Protein AF-A0A449BJC2-F1 (afdb_monomer_lite)

Structure (mmCIF, N/CA/C/O backbone):
data_AF-A0A449BJC2-F1
#
_entry.id   AF-A0A449BJC2-F1
#
loop_
_atom_site.group_PDB
_atom_site.id
_atom_site.type_symbol
_atom_site.label_atom_id
_atom_site.label_alt_id
_atom_site.label_comp_id
_atom_site.label_asym_id
_atom_site.label_entity_id
_atom_site.label_seq_id
_atom_site.pdbx_PDB_ins_code
_atom_site.Cartn_x
_atom_site.Cartn_y
_atom_site.Cartn_z
_atom_site.occupancy
_atom_site.B_iso_or_equiv
_atom_site.auth_seq_id
_atom_site.auth_comp_id
_atom_site.auth_asym_id
_atom_site.auth_atom_id
_atom_site.pdbx_PDB_model_num
ATOM 1 N N . MET A 1 1 ? 42.384 -24.054 -32.996 1.00 78.06 1 MET A N 1
ATOM 2 C CA . MET A 1 1 ? 40.950 -23.843 -32.669 1.00 78.06 1 MET A CA 1
ATOM 3 C C . MET A 1 1 ? 40.323 -22.913 -33.696 1.00 78.06 1 MET A C 1
ATOM 5 O O . MET A 1 1 ? 40.994 -21.990 -34.142 1.00 78.06 1 MET A O 1
ATOM 9 N N . ALA A 1 2 ? 39.065 -23.146 -34.076 1.00 84.25 2 ALA A N 1
ATOM 10 C CA . ALA A 1 2 ? 38.347 -22.281 -35.013 1.00 84.25 2 ALA A CA 1
ATOM 11 C C . ALA A 1 2 ? 37.898 -20.969 -34.339 1.00 84.25 2 ALA A C 1
ATOM 13 O O . ALA A 1 2 ? 37.406 -20.972 -33.211 1.00 84.25 2 ALA A O 1
ATOM 14 N N . ARG A 1 3 ? 38.047 -19.832 -35.031 1.00 91.75 3 ARG A N 1
ATOM 15 C CA . ARG A 1 3 ? 37.630 -18.509 -34.536 1.00 91.75 3 ARG A CA 1
ATOM 16 C C . ARG A 1 3 ? 36.120 -18.315 -34.703 1.00 91.75 3 ARG A C 1
ATOM 18 O O . ARG A 1 3 ? 35.635 -18.189 -35.824 1.00 91.75 3 ARG A O 1
ATOM 25 N N . VAL A 1 4 ? 35.386 -18.179 -33.599 1.00 87.88 4 VAL A N 1
ATOM 26 C CA . VAL A 1 4 ? 33.937 -17.895 -33.612 1.00 87.88 4 VAL A CA 1
ATOM 27 C C . VAL A 1 4 ? 33.673 -16.383 -33.559 1.00 87.88 4 VAL A C 1
ATOM 29 O O . VAL A 1 4 ? 34.226 -15.673 -32.720 1.00 87.88 4 VAL A O 1
ATOM 32 N N . LYS A 1 5 ? 32.811 -15.862 -34.446 1.00 88.69 5 LYS A N 1
ATOM 33 C CA . LYS A 1 5 ? 32.411 -14.438 -34.476 1.00 88.69 5 LYS A CA 1
ATOM 34 C C . LYS A 1 5 ? 31.164 -14.189 -33.605 1.00 88.69 5 LYS A C 1
ATOM 36 O O . LYS A 1 5 ? 30.165 -14.883 -33.741 1.00 88.69 5 LYS A O 1
ATOM 41 N N . GLY A 1 6 ? 31.168 -13.139 -32.774 1.00 90.88 6 GLY A N 1
ATOM 42 C CA . GLY A 1 6 ? 30.085 -12.820 -31.815 1.00 90.88 6 GLY A CA 1
ATOM 43 C C . GLY A 1 6 ? 28.967 -11.872 -32.298 1.00 90.88 6 GLY A C 1
ATOM 44 O O . GLY A 1 6 ? 28.227 -11.318 -31.481 1.00 90.88 6 GLY A O 1
ATOM 45 N N . GLY A 1 7 ? 28.844 -11.610 -33.604 1.00 92.69 7 GLY A N 1
ATOM 46 C CA . GLY A 1 7 ? 27.972 -10.543 -34.127 1.00 92.69 7 GLY A CA 1
ATOM 47 C C . GLY A 1 7 ? 26.470 -10.760 -33.884 1.00 92.69 7 GLY A C 1
ATOM 48 O O . GLY A 1 7 ? 25.768 -9.846 -33.444 1.00 92.69 7 GLY A O 1
ATOM 49 N N . VAL A 1 8 ? 25.970 -11.972 -34.140 1.00 94.00 8 VAL A N 1
ATOM 50 C CA . VAL A 1 8 ? 24.531 -12.294 -34.063 1.00 94.00 8 VAL A CA 1
ATOM 51 C C . VAL A 1 8 ? 24.021 -12.249 -32.619 1.00 94.00 8 VAL A C 1
ATOM 53 O O . VAL A 1 8 ? 23.005 -11.608 -32.339 1.00 94.00 8 VAL A O 1
ATOM 56 N N . THR A 1 9 ? 24.761 -12.845 -31.682 1.00 94.81 9 THR A N 1
ATOM 57 C CA . THR A 1 9 ? 24.412 -12.877 -30.251 1.00 94.81 9 THR A CA 1
ATOM 58 C C . THR A 1 9 ? 24.392 -11.473 -29.641 1.00 94.81 9 THR A C 1
ATOM 60 O O . THR A 1 9 ? 23.460 -11.115 -28.914 1.00 94.81 9 THR A O 1
ATOM 63 N N . THR A 1 10 ? 25.359 -10.630 -30.010 1.00 94.00 10 THR A N 1
ATOM 64 C CA . THR A 1 10 ? 25.435 -9.230 -29.566 1.00 94.00 10 THR A CA 1
ATOM 65 C C . THR A 1 10 ? 24.255 -8.404 -30.087 1.00 94.00 10 THR A C 1
ATOM 67 O O . THR A 1 10 ? 23.612 -7.682 -29.319 1.00 94.00 10 THR A O 1
ATOM 70 N N . ARG A 1 11 ? 23.904 -8.543 -31.377 1.00 94.81 11 ARG A N 1
ATOM 71 C CA . ARG A 1 11 ? 22.735 -7.867 -31.972 1.00 94.81 11 ARG A CA 1
ATOM 72 C C . ARG A 1 11 ? 21.430 -8.301 -31.298 1.00 94.81 11 ARG A C 1
ATOM 74 O O . ARG A 1 11 ? 20.590 -7.446 -31.014 1.00 94.81 11 ARG A O 1
ATOM 81 N N . ALA A 1 12 ? 21.273 -9.589 -30.989 1.00 96.31 12 ALA A N 1
ATOM 82 C CA . ALA A 1 12 ? 20.099 -10.108 -30.289 1.00 96.31 12 ALA A CA 1
ATOM 83 C C . ALA A 1 12 ? 19.951 -9.511 -28.877 1.00 96.31 12 ALA A C 1
ATOM 85 O O . ALA A 1 12 ? 18.867 -9.043 -28.523 1.00 96.31 12 ALA A O 1
ATOM 86 N N . ARG A 1 13 ? 21.036 -9.442 -28.088 1.00 94.81 13 ARG A N 1
ATOM 87 C CA . ARG A 1 13 ? 21.033 -8.799 -26.757 1.00 94.81 13 ARG A CA 1
ATOM 88 C C . ARG A 1 13 ? 20.648 -7.320 -26.844 1.00 94.81 13 ARG A C 1
ATOM 90 O O . ARG A 1 13 ? 19.788 -6.869 -26.090 1.00 94.81 13 ARG A O 1
ATOM 97 N N . ARG A 1 14 ? 21.224 -6.582 -27.801 1.00 96.25 14 ARG A N 1
ATOM 98 C CA . ARG A 1 14 ? 20.919 -5.158 -28.021 1.00 96.25 14 ARG A CA 1
ATOM 99 C C . ARG A 1 14 ? 19.447 -4.932 -28.364 1.00 96.25 14 ARG A C 1
ATOM 101 O O . ARG A 1 14 ? 18.817 -4.068 -27.760 1.00 96.25 14 ARG A O 1
ATOM 108 N N . LYS A 1 15 ? 18.879 -5.733 -29.273 1.00 96.38 15 LYS A N 1
ATOM 109 C CA . LYS A 1 15 ? 17.453 -5.654 -29.637 1.00 96.38 15 LYS A CA 1
ATOM 110 C C . LYS A 1 15 ? 16.531 -5.919 -28.440 1.00 96.38 15 LYS A C 1
ATOM 112 O O . LYS A 1 15 ? 15.537 -5.215 -28.295 1.00 96.38 15 LYS A O 1
ATOM 117 N N . LYS A 1 16 ? 16.866 -6.874 -27.559 1.00 97.06 16 LYS A N 1
ATOM 118 C CA . LYS A 1 16 ? 16.088 -7.152 -26.333 1.00 97.06 16 LYS A CA 1
ATOM 119 C C . LYS A 1 16 ? 16.026 -5.934 -25.406 1.00 97.06 16 LYS A C 1
ATOM 121 O O . LYS A 1 16 ? 14.938 -5.550 -24.993 1.00 97.06 16 LYS A O 1
ATOM 126 N N . VAL A 1 17 ? 17.167 -5.299 -25.128 1.00 96.88 17 VAL A N 1
ATOM 127 C CA . VAL A 1 17 ? 17.227 -4.115 -24.249 1.00 96.88 17 VAL A CA 1
ATOM 128 C C . VAL A 1 17 ? 16.489 -2.926 -24.861 1.00 96.88 17 VAL A C 1
ATOM 130 O O . VAL A 1 17 ? 15.677 -2.305 -24.184 1.00 96.88 17 VAL A O 1
ATOM 133 N N . LEU A 1 18 ? 16.697 -2.642 -26.151 1.00 96.31 18 LEU A N 1
ATOM 134 C CA . LEU A 1 18 ? 15.997 -1.542 -26.825 1.00 96.31 18 LEU A CA 1
ATOM 135 C C . LEU A 1 18 ? 14.482 -1.778 -26.906 1.00 96.31 18 LEU A C 1
ATOM 137 O O . LEU A 1 18 ? 13.715 -0.825 -26.830 1.00 96.31 18 LEU A O 1
ATOM 141 N N . LYS A 1 19 ? 14.030 -3.038 -26.994 1.00 97.25 19 LYS A N 1
ATOM 142 C CA . LYS A 1 19 ? 12.602 -3.379 -26.914 1.00 97.25 19 LYS A CA 1
ATOM 143 C C . LYS A 1 19 ? 12.008 -3.035 -25.544 1.00 97.25 19 LYS A C 1
ATOM 145 O O . LYS A 1 19 ? 10.882 -2.555 -25.502 1.00 97.25 19 LYS A O 1
ATOM 150 N N . LEU A 1 20 ? 12.751 -3.260 -24.458 1.00 96.56 20 LEU A N 1
ATOM 151 C CA . LEU A 1 20 ? 12.332 -2.905 -23.095 1.00 96.56 20 LEU A CA 1
ATOM 152 C C . LEU A 1 20 ? 12.371 -1.392 -22.839 1.00 96.56 20 LEU A C 1
ATOM 154 O O . LEU A 1 20 ? 11.573 -0.890 -22.059 1.00 96.56 20 LEU A O 1
ATOM 158 N N . ALA A 1 21 ? 13.284 -0.674 -23.495 1.00 97.00 21 ALA A N 1
ATOM 159 C CA . ALA A 1 21 ? 13.468 0.768 -23.339 1.00 97.00 21 ALA A CA 1
ATOM 160 C C . ALA A 1 21 ? 12.495 1.628 -24.171 1.00 97.00 21 ALA A C 1
ATOM 162 O O . ALA A 1 21 ? 12.584 2.857 -24.149 1.00 97.00 21 ALA A O 1
ATOM 163 N N . LYS A 1 22 ? 11.588 1.008 -24.939 1.00 95.94 22 LYS A N 1
ATOM 164 C CA . LYS A 1 22 ? 10.599 1.736 -25.745 1.00 95.94 22 LYS A CA 1
ATOM 165 C C . LYS A 1 22 ? 9.757 2.658 -24.856 1.00 95.94 22 LYS A C 1
ATOM 167 O O . LYS A 1 22 ? 9.294 2.247 -23.798 1.00 95.94 22 LYS A O 1
ATOM 172 N N . GLY A 1 23 ? 9.556 3.895 -25.309 1.00 96.50 23 GLY A N 1
ATOM 173 C CA . GLY A 1 23 ? 8.806 4.923 -24.578 1.00 96.50 23 GLY A CA 1
ATOM 174 C C . GLY A 1 23 ? 9.644 5.761 -23.607 1.00 96.50 23 GLY A C 1
ATOM 175 O O . GLY A 1 23 ? 9.128 6.723 -23.046 1.00 96.50 23 GLY A O 1
ATOM 176 N N . TYR A 1 24 ? 10.934 5.456 -23.410 1.00 96.75 24 TYR A N 1
ATOM 177 C CA . TYR A 1 24 ? 11.811 6.347 -22.649 1.00 96.75 24 TYR A CA 1
ATOM 178 C C . TYR A 1 24 ? 12.124 7.631 -23.415 1.00 96.75 24 TYR A C 1
ATOM 180 O O . TYR A 1 24 ? 12.335 7.623 -24.623 1.00 96.75 24 TYR A O 1
ATOM 188 N N . PHE A 1 25 ? 12.210 8.740 -22.689 1.00 96.31 25 PHE A N 1
ATOM 189 C CA . PHE A 1 25 ? 12.465 10.054 -23.267 1.00 96.31 25 PHE A CA 1
ATOM 190 C C . PHE A 1 25 ? 13.929 10.241 -23.718 1.00 96.31 25 PHE A C 1
ATOM 192 O O . PHE A 1 25 ? 14.861 9.745 -23.073 1.00 96.31 25 PHE A O 1
ATOM 199 N N . GLY A 1 26 ? 14.134 10.988 -24.809 1.00 95.75 26 GLY A N 1
ATOM 200 C CA . GLY A 1 26 ? 15.456 11.354 -25.331 1.00 95.75 26 GLY A CA 1
ATOM 201 C C . GLY A 1 26 ? 16.285 10.157 -25.809 1.00 95.75 26 GLY A C 1
ATOM 202 O O . GLY A 1 26 ? 15.767 9.212 -26.395 1.00 95.75 26 GLY A O 1
ATOM 203 N N . SER A 1 27 ? 17.591 10.155 -25.533 1.00 95.19 27 SER A N 1
ATOM 204 C CA . SER A 1 27 ? 18.520 9.107 -25.996 1.00 95.19 27 SER A CA 1
ATOM 205 C C . SER A 1 27 ? 18.345 7.739 -25.317 1.00 95.19 27 SER A C 1
ATOM 207 O O . SER A 1 27 ? 18.947 6.745 -25.732 1.00 95.19 27 SER A O 1
ATOM 209 N N . LYS A 1 28 ? 17.501 7.659 -24.284 1.00 95.88 28 LYS A N 1
ATOM 210 C CA . LYS A 1 28 ? 17.319 6.475 -23.432 1.00 95.88 28 LYS A CA 1
ATOM 211 C C . LYS A 1 28 ? 16.587 5.317 -24.117 1.00 95.88 28 LYS A C 1
ATOM 213 O O . LYS A 1 28 ? 16.570 4.226 -23.558 1.00 95.88 28 LYS A O 1
ATOM 218 N N . HIS A 1 29 ? 16.010 5.523 -25.301 1.00 94.44 29 HIS A N 1
ATOM 219 C CA . HIS A 1 29 ? 15.411 4.461 -26.121 1.00 94.44 29 HIS A CA 1
ATOM 220 C C . HIS A 1 29 ? 16.176 4.195 -27.432 1.00 94.44 29 HIS A C 1
ATOM 222 O O . HIS A 1 29 ? 15.882 3.211 -28.110 1.00 94.44 29 HIS A O 1
ATOM 228 N N . THR A 1 30 ? 17.158 5.035 -27.792 1.00 93.88 30 THR A N 1
ATOM 229 C CA . THR A 1 30 ? 17.915 4.942 -29.057 1.00 93.88 30 THR A CA 1
ATOM 230 C C . THR A 1 30 ? 19.331 4.388 -28.857 1.00 93.88 30 THR A C 1
ATOM 232 O O . THR A 1 30 ? 19.757 3.468 -29.566 1.00 93.88 30 THR A O 1
ATOM 235 N N . LEU A 1 31 ? 20.072 4.901 -27.869 1.00 96.31 31 LEU A N 1
ATOM 236 C CA . LEU A 1 31 ? 21.457 4.515 -27.592 1.00 96.31 31 LEU A CA 1
ATOM 237 C C . LEU A 1 31 ? 21.506 3.313 -26.644 1.00 96.31 31 LEU A C 1
ATOM 239 O O . LEU A 1 31 ? 20.982 3.365 -25.537 1.00 96.31 31 LEU A O 1
ATOM 243 N N . TYR A 1 32 ? 22.188 2.228 -27.038 1.00 95.62 32 TYR A N 1
ATOM 244 C CA . TYR A 1 32 ? 22.199 0.982 -26.253 1.00 95.62 32 TYR A CA 1
ATOM 245 C C . TYR A 1 32 ? 22.771 1.147 -24.842 1.00 95.62 32 TYR A C 1
ATOM 247 O O . TYR A 1 32 ? 22.196 0.601 -23.909 1.00 95.62 32 TYR A O 1
ATOM 255 N N . ARG A 1 33 ? 23.886 1.875 -24.681 1.00 96.19 33 ARG A N 1
ATOM 256 C CA . ARG A 1 33 ? 24.532 2.051 -23.367 1.00 96.19 33 ARG A CA 1
ATOM 257 C C . ARG A 1 33 ? 23.589 2.763 -22.393 1.00 96.19 33 ARG A C 1
ATOM 259 O O . ARG A 1 33 ? 23.234 2.201 -21.363 1.00 96.19 33 ARG A O 1
ATOM 266 N N . THR A 1 34 ? 23.078 3.921 -22.804 1.00 96.94 34 THR A N 1
ATOM 267 C CA . THR A 1 34 ? 22.128 4.722 -22.024 1.00 96.94 34 THR A CA 1
ATOM 268 C C . THR A 1 34 ? 20.819 3.972 -21.760 1.00 96.94 34 THR A C 1
ATOM 270 O O . THR A 1 34 ? 20.308 3.983 -20.641 1.00 96.94 34 THR A O 1
ATOM 273 N N . ALA A 1 35 ? 20.283 3.273 -22.766 1.00 97.50 35 ALA A N 1
ATOM 274 C CA . ALA A 1 35 ? 19.086 2.452 -22.614 1.00 97.50 35 ALA A CA 1
ATOM 275 C C . ALA A 1 35 ? 19.299 1.310 -21.616 1.00 97.50 35 ALA A C 1
ATOM 277 O O . ALA A 1 35 ? 18.432 1.045 -20.788 1.00 97.50 35 ALA A O 1
ATOM 278 N N . HIS A 1 36 ? 20.451 0.642 -21.662 1.00 97.00 36 HIS A N 1
ATOM 279 C CA . HIS A 1 36 ? 20.763 -0.462 -20.764 1.00 97.00 36 HIS A CA 1
ATOM 280 C C . HIS A 1 36 ? 20.815 -0.009 -19.303 1.00 97.00 36 HIS A C 1
ATOM 282 O O . HIS A 1 36 ? 20.155 -0.614 -18.459 1.00 97.00 36 HIS A O 1
ATOM 288 N N . GLU A 1 37 ? 21.512 1.092 -19.016 1.00 97.00 37 GLU A N 1
ATOM 289 C CA . GLU A 1 37 ? 21.565 1.690 -17.677 1.00 97.00 37 GLU A CA 1
ATOM 290 C C . GLU A 1 37 ? 20.172 2.081 -17.168 1.00 97.00 37 GLU A C 1
ATOM 292 O O . GLU A 1 37 ? 19.804 1.773 -16.031 1.00 97.00 37 GLU A O 1
ATOM 297 N N . GLN A 1 38 ? 19.362 2.713 -18.024 1.00 97.56 38 GLN A N 1
ATOM 298 C CA . GLN A 1 38 ? 18.007 3.120 -17.665 1.00 97.56 38 GLN A CA 1
ATOM 299 C C . GLN A 1 38 ? 17.100 1.912 -17.396 1.00 97.56 38 GLN A C 1
ATOM 301 O O . GLN A 1 38 ? 16.368 1.920 -16.406 1.00 97.56 38 GLN A O 1
ATOM 306 N N . VAL A 1 39 ? 17.161 0.867 -18.229 1.00 97.62 39 VAL A N 1
ATOM 307 C CA . VAL A 1 39 ? 16.382 -0.367 -18.039 1.00 97.62 39 VAL A CA 1
ATOM 308 C C . VAL A 1 39 ? 16.773 -1.052 -16.730 1.00 97.62 39 VAL A C 1
ATOM 310 O O . VAL A 1 39 ? 15.889 -1.457 -15.979 1.00 97.62 39 VAL A O 1
ATOM 313 N N . MET A 1 40 ? 18.067 -1.139 -16.401 1.00 97.12 40 MET A N 1
ATOM 314 C CA . MET A 1 40 ? 18.502 -1.727 -15.127 1.00 97.12 40 MET A CA 1
ATOM 315 C C . MET A 1 40 ? 17.917 -0.978 -13.923 1.00 97.12 40 MET A C 1
ATOM 317 O O . MET A 1 40 ? 17.345 -1.600 -13.024 1.00 97.12 40 MET A O 1
ATOM 321 N N . ARG A 1 41 ? 17.972 0.360 -13.937 1.00 97.56 41 ARG A N 1
ATOM 322 C CA . ARG A 1 41 ? 17.377 1.201 -12.884 1.00 97.56 41 ARG A CA 1
ATOM 323 C C . ARG A 1 41 ? 15.859 1.049 -12.808 1.00 97.56 41 ARG A C 1
ATOM 325 O O . ARG A 1 41 ? 15.307 0.910 -11.719 1.00 97.56 41 ARG A O 1
ATOM 332 N N . ALA A 1 42 ? 15.177 1.022 -13.950 1.00 97.31 42 ALA A N 1
ATOM 333 C CA . ALA A 1 42 ? 13.729 0.858 -14.003 1.00 97.31 42 ALA A CA 1
ATOM 334 C C . ALA A 1 42 ? 13.274 -0.504 -13.456 1.00 97.31 42 ALA A C 1
ATOM 336 O O . ALA A 1 42 ? 12.278 -0.574 -12.737 1.00 97.31 42 ALA A O 1
ATOM 337 N N . LEU A 1 43 ? 14.014 -1.581 -13.733 1.00 97.38 43 LEU A N 1
ATOM 338 C CA . LEU A 1 43 ? 13.733 -2.905 -13.174 1.00 97.38 43 LEU A CA 1
ATOM 339 C C . LEU A 1 43 ? 13.924 -2.931 -11.652 1.00 97.38 43 LEU A C 1
ATOM 341 O O . LEU A 1 43 ? 13.090 -3.498 -10.940 1.00 97.38 43 LEU A O 1
ATOM 345 N N . GLN A 1 44 ? 14.965 -2.265 -11.144 1.00 98.00 44 GLN A N 1
ATOM 346 C CA . GLN A 1 44 ? 15.184 -2.109 -9.705 1.00 98.00 44 GLN A CA 1
ATOM 347 C C . GLN A 1 44 ? 14.034 -1.335 -9.040 1.00 98.00 44 GLN A C 1
ATOM 349 O O . GLN A 1 44 ? 13.499 -1.783 -8.022 1.00 98.00 44 GLN A O 1
ATOM 354 N N . TYR A 1 45 ? 13.608 -0.211 -9.626 1.00 98.06 45 TYR A N 1
ATOM 355 C CA . TYR A 1 45 ? 12.465 0.558 -9.128 1.00 98.06 45 TYR A CA 1
ATOM 356 C C . TYR A 1 45 ? 11.169 -0.239 -9.194 1.00 98.06 45 TYR A C 1
ATOM 358 O O . TYR A 1 45 ? 10.468 -0.307 -8.193 1.00 98.06 45 TYR A O 1
ATOM 366 N N . SER A 1 46 ? 10.899 -0.947 -10.291 1.00 97.56 46 SER A N 1
ATOM 367 C CA . SER A 1 46 ? 9.727 -1.820 -10.407 1.00 97.56 46 SER A CA 1
ATOM 368 C C . SER A 1 46 ? 9.679 -2.862 -9.284 1.00 97.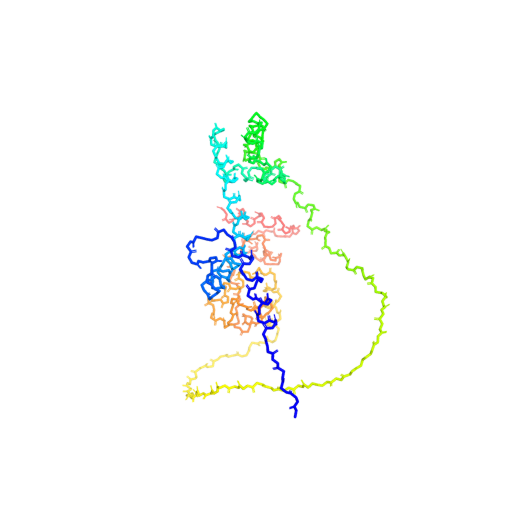56 46 SER A C 1
ATOM 370 O O . SER A 1 46 ? 8.638 -3.059 -8.656 1.00 97.56 46 SER A O 1
ATOM 372 N N . TYR A 1 47 ? 10.806 -3.509 -8.973 1.00 97.12 47 TYR A N 1
ATOM 373 C CA . TYR A 1 47 ? 10.877 -4.481 -7.880 1.00 97.12 47 TYR A CA 1
ATOM 374 C C . TYR A 1 47 ? 10.616 -3.848 -6.506 1.00 97.12 47 TYR A C 1
ATOM 376 O O . TYR A 1 47 ? 9.805 -4.365 -5.729 1.00 97.12 47 TYR A O 1
ATOM 384 N N . ARG A 1 48 ? 11.269 -2.717 -6.215 1.00 97.69 48 ARG A N 1
ATOM 385 C CA . ARG A 1 48 ? 11.061 -1.951 -4.977 1.00 97.69 48 ARG A CA 1
ATOM 386 C C . ARG A 1 48 ? 9.603 -1.503 -4.850 1.00 97.69 48 ARG A C 1
ATOM 388 O O . ARG A 1 48 ? 8.989 -1.681 -3.796 1.00 97.69 48 ARG A O 1
ATOM 395 N N . ASP A 1 49 ? 9.041 -0.967 -5.924 1.00 98.06 49 ASP A N 1
ATOM 396 C CA . ASP A 1 49 ? 7.741 -0.305 -5.917 1.00 98.06 49 ASP A CA 1
ATOM 397 C C . ASP A 1 49 ? 6.597 -1.303 -5.820 1.00 98.06 49 ASP A C 1
ATOM 399 O O . ASP A 1 49 ? 5.649 -1.039 -5.093 1.00 98.06 49 ASP A O 1
ATOM 403 N N . ARG A 1 50 ? 6.722 -2.524 -6.357 1.00 96.88 50 ARG A N 1
ATOM 404 C CA . ARG A 1 50 ? 5.753 -3.603 -6.063 1.00 96.88 50 ARG A CA 1
ATOM 405 C C . ARG A 1 50 ? 5.595 -3.871 -4.561 1.00 96.88 50 ARG A C 1
ATOM 407 O O . ARG A 1 50 ? 4.503 -4.213 -4.105 1.00 96.88 50 ARG A O 1
ATOM 414 N N . ARG A 1 51 ? 6.664 -3.709 -3.771 1.00 95.88 51 ARG A N 1
ATOM 415 C CA . ARG A 1 51 ? 6.602 -3.812 -2.301 1.00 95.88 51 ARG A CA 1
ATOM 416 C C . ARG A 1 51 ? 6.040 -2.534 -1.674 1.00 95.88 51 ARG A C 1
ATOM 418 O O . ARG A 1 51 ? 5.246 -2.618 -0.738 1.00 95.88 51 ARG A O 1
ATOM 425 N N . GLN A 1 52 ? 6.415 -1.367 -2.196 1.00 97.38 52 GLN A N 1
ATOM 426 C CA . GLN A 1 52 ? 5.970 -0.071 -1.680 1.00 97.38 52 GLN A CA 1
ATOM 427 C C . GLN A 1 52 ? 4.482 0.201 -1.934 1.00 97.38 52 GLN A C 1
ATOM 429 O O . GLN A 1 52 ? 3.799 0.697 -1.042 1.00 97.38 52 GLN A O 1
ATOM 434 N N . THR A 1 53 ? 3.946 -0.191 -3.088 1.00 97.19 53 THR A N 1
ATOM 435 C CA . THR A 1 53 ? 2.537 -0.024 -3.467 1.00 97.19 53 THR A CA 1
ATOM 436 C C . THR A 1 53 ? 1.593 -0.639 -2.435 1.00 97.19 53 THR A C 1
ATOM 438 O O . THR A 1 53 ? 0.593 -0.024 -2.074 1.00 97.19 53 THR A O 1
ATOM 441 N N . LYS A 1 54 ? 1.956 -1.787 -1.844 1.00 94.94 54 LYS A N 1
ATOM 442 C CA . LYS A 1 54 ? 1.191 -2.407 -0.745 1.00 94.94 54 LYS A CA 1
ATOM 443 C C . LYS A 1 54 ? 1.089 -1.490 0.483 1.00 94.94 54 LYS A C 1
ATOM 445 O O . LYS A 1 54 ? 0.040 -1.414 1.118 1.00 94.94 54 LYS A O 1
ATOM 450 N N . ARG A 1 55 ? 2.164 -0.763 0.808 1.00 96.88 55 ARG A N 1
ATOM 451 C CA . ARG A 1 55 ? 2.186 0.218 1.906 1.00 96.88 55 ARG A CA 1
ATOM 452 C C . ARG A 1 55 ? 1.417 1.481 1.535 1.00 96.88 55 ARG A C 1
ATOM 454 O O . ARG A 1 55 ? 0.669 1.981 2.366 1.00 96.88 55 ARG A O 1
ATOM 461 N N . ASN A 1 56 ? 1.570 1.967 0.303 1.00 97.88 56 ASN A N 1
ATOM 462 C CA . ASN A 1 56 ? 0.882 3.163 -0.185 1.00 97.88 56 ASN A CA 1
ATOM 463 C C . ASN A 1 56 ? -0.641 2.978 -0.170 1.00 97.88 56 ASN A C 1
ATOM 465 O O . ASN A 1 56 ? -1.345 3.830 0.363 1.00 97.88 56 ASN A O 1
ATOM 469 N N . PHE A 1 57 ? -1.149 1.834 -0.640 1.00 9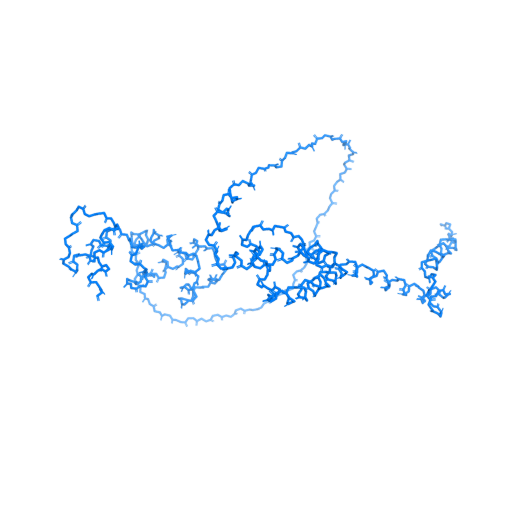7.94 57 PHE A N 1
ATOM 470 C CA . PHE A 1 57 ? -2.579 1.527 -0.552 1.00 97.94 57 PHE A CA 1
ATOM 471 C C . PHE A 1 57 ? -3.063 1.423 0.891 1.00 97.94 57 PHE A C 1
ATOM 473 O O . PHE A 1 57 ? -4.103 1.980 1.223 1.00 97.94 57 PHE A O 1
ATOM 480 N N . ARG A 1 58 ? -2.289 0.790 1.784 1.00 97.06 58 ARG A N 1
ATOM 481 C CA . ARG A 1 58 ? -2.648 0.751 3.207 1.00 97.06 58 ARG A CA 1
ATOM 482 C C . ARG A 1 58 ? -2.720 2.153 3.817 1.00 97.06 58 ARG A C 1
ATOM 484 O O . ARG A 1 58 ? -3.644 2.408 4.580 1.00 97.06 58 ARG A O 1
ATOM 491 N N . LYS A 1 59 ? -1.783 3.047 3.483 1.00 97.88 59 LYS A N 1
ATOM 492 C CA . LYS A 1 59 ? -1.824 4.454 3.915 1.00 97.88 59 LYS A CA 1
ATOM 493 C C . LYS A 1 59 ? -3.098 5.136 3.416 1.00 97.88 59 LYS A C 1
ATOM 495 O O . LYS A 1 59 ? -3.814 5.711 4.223 1.00 97.88 59 LYS A O 1
ATOM 500 N N . LEU A 1 60 ? -3.419 4.984 2.130 1.00 97.75 60 LEU A N 1
ATOM 501 C CA . LEU A 1 60 ? -4.632 5.544 1.532 1.00 97.75 60 LEU A CA 1
ATOM 502 C C . LEU A 1 60 ? -5.906 5.042 2.226 1.00 97.75 60 LEU A C 1
ATOM 504 O O . LEU A 1 60 ? -6.772 5.841 2.566 1.00 97.75 60 LEU A O 1
ATOM 508 N N . TRP A 1 61 ? -6.017 3.735 2.473 1.00 98.12 61 TRP A N 1
ATOM 509 C CA . TRP A 1 61 ? -7.173 3.162 3.165 1.00 98.12 61 TRP A CA 1
ATOM 510 C C . TRP A 1 61 ? -7.316 3.703 4.585 1.00 98.12 61 TRP A C 1
ATOM 512 O O . TRP A 1 61 ? -8.419 4.035 4.997 1.00 98.12 61 TRP A O 1
ATOM 522 N N . ILE A 1 62 ? -6.210 3.844 5.321 1.00 97.75 62 ILE A N 1
ATOM 523 C CA . ILE A 1 62 ? -6.231 4.434 6.665 1.00 97.75 62 ILE A CA 1
ATOM 524 C C . ILE A 1 62 ? -6.701 5.888 6.605 1.00 97.75 62 ILE A C 1
ATOM 526 O O . ILE A 1 62 ? -7.539 6.269 7.414 1.00 97.75 62 ILE A O 1
ATOM 530 N N . SER A 1 63 ? -6.219 6.681 5.645 1.00 97.88 63 SER A N 1
ATOM 531 C CA . SER A 1 63 ? -6.660 8.068 5.471 1.00 97.88 63 SER A CA 1
ATOM 532 C C . SER A 1 63 ? -8.159 8.164 5.177 1.00 97.88 63 SER A C 1
ATOM 534 O O . SER A 1 63 ? -8.843 8.963 5.810 1.00 97.88 63 SER A O 1
ATOM 536 N N . ARG A 1 64 ? -8.685 7.310 4.287 1.00 97.44 64 ARG A N 1
ATOM 537 C CA . ARG A 1 64 ? -10.124 7.248 3.973 1.00 97.44 64 ARG A CA 1
ATOM 538 C C . ARG A 1 64 ? -10.964 6.869 5.194 1.00 97.44 64 ARG A C 1
ATOM 540 O O . ARG A 1 64 ? -11.904 7.578 5.529 1.00 97.44 64 ARG A O 1
ATOM 547 N N . ILE A 1 65 ? -10.581 5.800 5.896 1.00 97.81 65 ILE A N 1
ATOM 548 C CA . ILE A 1 65 ? -11.277 5.352 7.113 1.00 97.81 65 ILE A CA 1
ATOM 549 C C . ILE A 1 65 ? -11.204 6.424 8.198 1.00 97.81 65 ILE A C 1
ATOM 551 O O . ILE A 1 65 ? -12.179 6.632 8.905 1.00 97.81 65 ILE A O 1
ATOM 555 N N . ASN A 1 66 ? -10.066 7.105 8.355 1.00 97.81 66 ASN A N 1
ATOM 556 C CA . ASN A 1 66 ? -9.927 8.144 9.368 1.00 97.81 66 ASN A CA 1
ATOM 557 C C . ASN A 1 66 ? -10.875 9.315 9.105 1.00 97.81 66 ASN A C 1
ATOM 559 O O . ASN A 1 66 ? -11.527 9.759 10.040 1.00 97.81 66 ASN A O 1
ATOM 563 N N . ALA A 1 67 ? -10.993 9.767 7.854 1.00 97.31 67 ALA A N 1
ATOM 564 C CA . ALA A 1 67 ? -11.940 10.819 7.493 1.00 97.31 67 ALA A CA 1
ATOM 565 C C . ALA A 1 67 ? -13.393 10.397 7.781 1.00 97.31 67 ALA A C 1
ATOM 567 O O . ALA A 1 67 ? -14.126 11.125 8.446 1.00 97.31 67 ALA A O 1
ATOM 568 N N . ALA A 1 68 ? -13.785 9.188 7.369 1.00 97.25 68 ALA A N 1
ATOM 569 C CA . ALA A 1 68 ? -15.134 8.670 7.605 1.00 97.25 68 ALA A CA 1
ATOM 570 C C . ALA A 1 68 ? -15.436 8.438 9.098 1.00 97.25 68 ALA A C 1
ATOM 572 O O . ALA A 1 68 ? -16.525 8.744 9.578 1.00 97.25 68 ALA A O 1
ATOM 573 N N . ALA A 1 69 ? -14.470 7.932 9.865 1.00 97.25 69 ALA A N 1
ATOM 574 C CA . ALA A 1 69 ? -14.617 7.753 11.307 1.00 97.25 69 ALA A CA 1
ATOM 575 C C . ALA A 1 69 ? -14.728 9.105 12.028 1.00 97.25 69 ALA A C 1
ATOM 577 O O . ALA A 1 69 ? -15.566 9.251 12.917 1.00 97.25 69 ALA A O 1
ATOM 578 N N . GLN A 1 70 ? -13.934 10.102 11.616 1.00 96.00 70 GLN A N 1
ATOM 579 C CA . GLN A 1 70 ? -13.991 11.456 12.169 1.00 96.00 70 GLN A CA 1
ATOM 580 C C . GLN A 1 70 ? -15.345 12.118 11.913 1.00 96.00 70 GLN A C 1
ATOM 582 O O . GLN A 1 70 ? -15.882 12.725 12.834 1.00 96.00 70 GLN A O 1
ATOM 587 N N . ALA A 1 71 ? -15.928 11.934 10.724 1.00 95.50 71 ALA A N 1
ATOM 588 C CA . ALA A 1 71 ? -17.280 12.408 10.421 1.00 95.50 71 ALA A CA 1
ATOM 589 C C . ALA A 1 71 ? -18.342 11.821 11.373 1.00 95.50 71 ALA A C 1
ATOM 591 O O . ALA A 1 71 ? -19.306 12.493 11.714 1.00 95.50 71 ALA A O 1
ATOM 592 N N . ASN A 1 72 ? -18.124 10.600 11.873 1.00 94.69 72 ASN A N 1
ATOM 593 C CA . ASN A 1 72 ? -18.986 9.928 12.851 1.00 94.69 72 ASN A CA 1
ATOM 594 C C . ASN A 1 72 ? -18.550 10.149 14.323 1.00 94.69 72 ASN A C 1
ATOM 596 O O . ASN A 1 72 ? -19.027 9.465 15.239 1.00 94.69 72 ASN A O 1
ATOM 600 N N . GLY A 1 73 ? -17.617 11.075 14.573 1.00 95.00 73 GLY A N 1
ATOM 601 C CA . GLY A 1 73 ? -17.165 11.464 15.913 1.00 95.00 73 GLY A CA 1
ATOM 602 C C . GLY A 1 73 ? -16.152 10.519 16.575 1.00 95.00 73 GLY A C 1
ATOM 603 O O . GLY A 1 73 ? -15.946 10.601 17.785 1.00 95.00 73 GLY A O 1
ATOM 604 N N . LEU A 1 74 ? -15.501 9.619 15.829 1.00 95.44 74 LEU A N 1
ATOM 605 C CA . LEU A 1 74 ? -14.468 8.718 16.355 1.00 95.44 74 LEU A CA 1
ATOM 606 C C . LEU A 1 74 ? -13.124 8.865 15.632 1.00 95.44 74 LEU A C 1
ATOM 608 O O . LEU A 1 74 ? -13.033 8.967 14.415 1.00 95.44 74 LEU A O 1
ATOM 612 N N . LYS A 1 75 ? -12.023 8.795 16.387 1.00 96.56 75 LYS A N 1
ATOM 613 C CA . LYS A 1 75 ? -10.669 8.729 15.808 1.00 96.56 75 LYS A CA 1
ATOM 614 C C . LYS A 1 75 ? -10.375 7.311 15.309 1.00 96.56 75 LYS A C 1
ATOM 616 O O . LYS A 1 75 ? -10.698 6.343 16.000 1.00 96.56 75 LYS A O 1
ATOM 621 N N . TYR A 1 76 ? -9.654 7.179 14.190 1.00 96.88 76 TYR A N 1
ATOM 622 C CA . TYR A 1 76 ? -9.278 5.884 13.595 1.00 96.88 76 TYR A CA 1
ATOM 623 C C . TYR A 1 76 ? -8.717 4.864 14.605 1.00 96.88 76 TYR A C 1
ATOM 625 O O . TYR A 1 76 ? -9.135 3.708 14.614 1.00 96.88 76 TYR A O 1
ATOM 633 N N . SER A 1 77 ? -7.794 5.278 15.481 1.00 96.06 77 SER A N 1
ATOM 634 C CA . SER A 1 77 ? -7.169 4.369 16.454 1.00 96.06 77 SER A CA 1
ATOM 635 C C . SER A 1 77 ? -8.185 3.755 17.418 1.00 96.06 77 SER A C 1
ATOM 637 O O . SER A 1 77 ? -8.070 2.582 17.759 1.00 96.06 77 SER A O 1
ATOM 639 N N . ARG A 1 78 ? -9.192 4.537 17.833 1.00 96.38 78 ARG A N 1
ATOM 640 C CA . ARG A 1 78 ? -10.269 4.066 18.712 1.00 96.38 78 ARG A CA 1
ATOM 641 C C . ARG A 1 78 ? -11.248 3.194 17.943 1.00 96.38 78 ARG A C 1
ATOM 643 O O . ARG A 1 78 ? -11.575 2.123 18.426 1.00 96.38 78 ARG A O 1
ATOM 650 N N . PHE A 1 79 ? -11.608 3.581 16.722 1.00 97.12 79 PHE A N 1
ATOM 651 C CA . PHE A 1 79 ? -12.457 2.771 15.849 1.00 97.12 79 PHE A CA 1
ATOM 652 C C . PHE A 1 79 ? -11.895 1.356 15.621 1.00 97.12 79 PHE A C 1
ATOM 654 O O . PHE A 1 79 ? -12.581 0.372 15.873 1.00 97.12 79 PHE A O 1
ATOM 661 N N . ILE A 1 80 ? -10.622 1.233 15.228 1.00 96.19 80 ILE A N 1
ATOM 662 C CA . ILE A 1 80 ? -9.988 -0.081 15.017 1.00 96.19 80 ILE A CA 1
ATOM 663 C C . ILE A 1 80 ? -9.892 -0.885 16.316 1.00 96.19 80 ILE A C 1
ATOM 665 O O . ILE A 1 80 ? -10.048 -2.104 16.289 1.00 96.19 80 ILE A O 1
ATOM 669 N N . TYR A 1 81 ? -9.636 -0.219 17.442 1.00 94.75 81 TYR A N 1
ATOM 670 C CA . TYR A 1 81 ? -9.640 -0.870 18.747 1.00 94.75 81 TYR A CA 1
ATOM 671 C C . TYR A 1 81 ? -11.031 -1.422 19.098 1.00 94.75 81 TYR A C 1
ATOM 673 O O . TYR A 1 81 ? -11.136 -2.590 19.457 1.00 94.75 81 TYR A O 1
ATOM 681 N N . GLY A 1 82 ? -12.094 -0.636 18.903 1.00 95.06 82 GLY A N 1
ATOM 682 C CA . GLY A 1 82 ? -13.477 -1.070 19.120 1.00 95.06 82 GLY A CA 1
ATOM 683 C C . GLY A 1 82 ? -13.879 -2.246 18.228 1.00 95.06 82 GLY A C 1
ATOM 684 O O . GLY A 1 82 ? -14.423 -3.227 18.724 1.00 95.06 82 GLY A O 1
ATOM 685 N N . LEU A 1 83 ? -13.516 -2.219 16.940 1.00 95.06 83 LEU A N 1
ATOM 686 C CA . LEU A 1 83 ? -13.738 -3.360 16.041 1.00 95.06 83 LEU A CA 1
ATOM 687 C C . LEU A 1 83 ? -12.982 -4.621 16.482 1.00 95.06 83 LEU A C 1
ATOM 689 O O . LEU A 1 83 ? -13.507 -5.725 16.360 1.00 95.06 83 LEU A O 1
ATOM 693 N N . SER A 1 84 ? -11.761 -4.468 17.006 1.00 93.38 84 SER A N 1
ATOM 694 C CA . SER A 1 84 ? -10.991 -5.592 17.544 1.00 93.38 84 SER A CA 1
ATOM 695 C C . SER A 1 84 ? -11.624 -6.171 18.805 1.00 93.38 84 SER A C 1
ATOM 697 O O . SER A 1 84 ? -11.596 -7.385 18.967 1.00 93.38 84 SER A O 1
ATOM 699 N N . LEU A 1 85 ? -12.180 -5.332 19.685 1.00 93.50 85 LEU A N 1
ATOM 700 C CA . LEU A 1 85 ? -12.917 -5.793 20.863 1.00 93.50 85 LEU A CA 1
ATOM 701 C C . LEU A 1 85 ? -14.172 -6.558 20.451 1.00 93.50 85 LEU A C 1
ATOM 703 O O . LEU A 1 85 ? -14.399 -7.645 20.959 1.00 93.50 85 LEU A O 1
ATOM 707 N N . ALA A 1 86 ? -14.923 -6.044 19.476 1.00 93.56 86 ALA A N 1
ATOM 708 C CA . ALA A 1 86 ? -16.106 -6.696 18.920 1.00 93.56 86 ALA A CA 1
ATOM 709 C C . ALA A 1 86 ? -15.800 -7.944 18.058 1.00 93.56 86 ALA A C 1
ATOM 711 O O . ALA A 1 86 ? -16.713 -8.509 17.462 1.00 93.56 86 ALA A O 1
ATOM 712 N N . ASN A 1 87 ? -14.534 -8.377 17.970 1.00 91.38 87 ASN A N 1
ATOM 713 C CA . ASN A 1 87 ? -14.062 -9.511 17.164 1.00 91.38 87 ASN A CA 1
ATOM 714 C C . ASN A 1 87 ? -14.381 -9.413 15.657 1.00 91.38 87 ASN A C 1
ATOM 716 O O . ASN A 1 87 ? -14.459 -10.422 14.954 1.00 91.38 87 ASN A O 1
ATOM 720 N N . VAL A 1 88 ? -14.502 -8.196 15.120 1.00 92.88 88 VAL A N 1
ATOM 721 C CA . VAL A 1 88 ? -14.746 -7.967 13.691 1.00 92.88 88 VAL A CA 1
ATOM 722 C C . VAL A 1 88 ? -13.423 -8.018 12.923 1.00 92.88 88 VAL A C 1
ATOM 724 O O . VAL A 1 88 ? -12.640 -7.066 12.911 1.00 92.88 88 VAL A O 1
ATOM 727 N N . GLN A 1 89 ? -13.169 -9.130 12.230 1.00 91.56 89 GLN A N 1
ATOM 728 C CA . GLN A 1 89 ? -11.941 -9.357 11.453 1.00 91.56 89 GLN A CA 1
ATOM 729 C C . GLN A 1 89 ? -12.003 -8.767 10.030 1.00 91.56 89 GLN A C 1
ATOM 731 O O . GLN A 1 89 ? -11.673 -9.425 9.042 1.00 91.56 89 GLN A O 1
ATOM 736 N N . LEU A 1 90 ? -12.418 -7.503 9.897 1.00 93.38 90 LEU A N 1
ATOM 737 C CA . LEU A 1 90 ? -12.491 -6.838 8.593 1.00 93.38 90 LEU A CA 1
ATOM 738 C C . LEU A 1 90 ? -11.161 -6.204 8.172 1.00 93.38 90 LEU A C 1
ATOM 740 O O . LEU A 1 90 ? -10.483 -5.483 8.911 1.00 93.38 90 LEU A O 1
ATOM 744 N N . ASN A 1 91 ? -10.810 -6.425 6.907 1.00 94.88 91 ASN A N 1
ATOM 745 C CA . ASN A 1 91 ? -9.646 -5.809 6.291 1.00 94.88 91 ASN A CA 1
ATOM 746 C C . ASN A 1 91 ? -9.881 -4.322 5.999 1.00 94.88 91 ASN A C 1
ATOM 748 O O . ASN A 1 91 ? -10.951 -3.899 5.572 1.00 94.88 91 ASN A O 1
ATOM 752 N N . ARG A 1 92 ? -8.811 -3.526 6.102 1.00 96.81 92 ARG A N 1
ATOM 753 C CA . ARG A 1 92 ? -8.851 -2.072 5.840 1.00 96.81 92 ARG A CA 1
ATOM 754 C C . ARG A 1 92 ? -9.218 -1.716 4.403 1.00 96.81 92 ARG A C 1
ATOM 756 O O . ARG A 1 92 ? -9.760 -0.646 4.182 1.00 96.81 92 ARG A O 1
ATOM 763 N N . LYS A 1 93 ? -8.932 -2.598 3.440 1.00 97.12 93 LYS A N 1
ATOM 764 C CA . LYS A 1 93 ? -9.381 -2.416 2.054 1.00 97.12 93 LYS A CA 1
ATOM 765 C C . LYS A 1 93 ? -10.907 -2.342 1.991 1.00 97.12 93 LYS A C 1
ATOM 767 O O . LYS A 1 93 ? -11.426 -1.405 1.412 1.00 97.12 93 LYS A O 1
ATOM 772 N N . VAL A 1 94 ? -11.581 -3.306 2.621 1.00 97.12 94 VAL A N 1
ATOM 773 C CA . VAL A 1 94 ? -13.047 -3.416 2.630 1.00 97.12 94 VAL A CA 1
ATOM 774 C C . VAL A 1 94 ? -13.658 -2.278 3.439 1.00 97.12 94 VAL A C 1
ATOM 776 O O . VAL A 1 94 ? -14.550 -1.606 2.951 1.00 97.12 94 VAL A O 1
ATOM 779 N N . LEU A 1 95 ? -13.114 -1.973 4.622 1.00 96.75 95 LEU A N 1
ATOM 780 C CA . LEU A 1 95 ? -13.594 -0.845 5.433 1.00 96.75 95 LEU A CA 1
ATOM 781 C C . LEU A 1 95 ? -13.479 0.503 4.706 1.00 96.75 95 LEU A C 1
ATOM 783 O O . LEU A 1 95 ? -14.371 1.335 4.815 1.00 96.75 95 LEU A O 1
ATOM 787 N N . ALA A 1 96 ? -12.389 0.728 3.967 1.00 97.56 96 ALA A N 1
ATOM 788 C CA . ALA A 1 96 ? -12.211 1.953 3.191 1.00 97.56 96 ALA A CA 1
ATOM 789 C C . ALA A 1 96 ? -13.126 2.023 1.962 1.00 97.56 96 ALA A C 1
ATOM 791 O O . ALA A 1 96 ? -13.401 3.122 1.493 1.00 97.56 96 ALA A O 1
ATOM 792 N N . ASP A 1 97 ? -13.536 0.875 1.425 1.00 97.31 97 ASP A N 1
ATOM 793 C CA . ASP A 1 97 ? -14.463 0.784 0.299 1.00 97.31 97 ASP A CA 1
ATOM 794 C C . ASP A 1 97 ? -15.907 1.011 0.761 1.00 97.31 97 ASP A C 1
ATOM 796 O O . ASP A 1 97 ? -16.606 1.843 0.192 1.00 97.31 97 ASP A O 1
ATOM 800 N N . LEU A 1 98 ? -16.308 0.381 1.872 1.00 96.69 98 LEU A N 1
ATOM 801 C CA . LEU A 1 98 ? -17.598 0.607 2.536 1.00 96.69 98 LEU A CA 1
ATOM 802 C C . LEU A 1 98 ? -17.775 2.066 2.954 1.00 96.69 98 LEU A C 1
ATOM 804 O O . LEU A 1 98 ? -18.837 2.634 2.757 1.00 96.69 98 LEU A O 1
ATOM 808 N N . ALA A 1 99 ? -16.715 2.701 3.461 1.00 96.00 99 ALA A N 1
ATOM 809 C CA . ALA A 1 99 ? -16.749 4.115 3.822 1.00 96.00 99 ALA A CA 1
ATOM 810 C C . ALA A 1 99 ? -17.086 5.052 2.644 1.00 96.00 99 ALA A C 1
ATOM 812 O O . ALA A 1 99 ? -17.531 6.171 2.879 1.00 96.00 99 ALA A O 1
ATOM 813 N N . VAL A 1 100 ? -16.826 4.631 1.400 1.00 96.06 100 VAL A N 1
ATOM 814 C CA . VAL A 1 100 ? -17.080 5.433 0.191 1.00 96.06 100 VAL A CA 1
ATOM 815 C C . VAL A 1 100 ? -18.373 5.011 -0.502 1.00 96.06 100 VAL A C 1
ATOM 817 O O . VAL A 1 100 ? -19.124 5.876 -0.934 1.00 96.06 100 VAL A O 1
ATOM 820 N N . SER A 1 101 ? -18.605 3.706 -0.635 1.00 97.19 101 SER A N 1
ATOM 821 C CA . SER A 1 101 ? -19.776 3.150 -1.321 1.00 97.19 101 SER A CA 1
ATOM 822 C C . SER A 1 101 ? -21.048 3.276 -0.488 1.00 97.19 101 SER A C 1
ATOM 824 O O . SER A 1 101 ? -22.048 3.765 -0.993 1.00 97.19 101 SER A O 1
ATOM 826 N N . GLU A 1 102 ? -20.987 2.898 0.791 1.00 96.56 102 GLU A N 1
ATOM 827 C CA . GLU A 1 102 ? -22.155 2.766 1.667 1.00 96.56 102 GLU A CA 1
ATOM 828 C C . GLU A 1 102 ? -21.898 3.418 3.041 1.00 96.56 102 GLU A C 1
ATOM 830 O O . GLU A 1 102 ? -21.641 2.727 4.040 1.00 96.56 102 GLU A O 1
ATOM 835 N N . PRO A 1 103 ? -21.969 4.762 3.140 1.00 95.06 103 PRO A N 1
ATOM 836 C CA . PRO A 1 103 ? -21.660 5.484 4.376 1.00 95.06 103 PRO A CA 1
ATOM 837 C C . PRO A 1 103 ? -22.538 5.075 5.567 1.00 95.06 103 PRO A C 1
ATOM 839 O O . PRO A 1 103 ? -22.053 5.021 6.693 1.00 95.06 103 PRO A O 1
ATOM 842 N N . GLN A 1 104 ? -23.806 4.737 5.317 1.00 95.81 104 GLN A N 1
ATOM 843 C CA . GLN A 1 104 ? -24.764 4.312 6.345 1.00 95.81 104 GLN A CA 1
ATOM 844 C C . GLN A 1 104 ? -24.332 2.996 7.005 1.00 95.81 104 GLN A C 1
ATOM 846 O O . GLN A 1 104 ? -24.293 2.884 8.228 1.00 95.81 104 GLN A O 1
ATOM 851 N N . VAL A 1 105 ? -23.916 2.016 6.198 1.00 96.19 105 VAL A N 1
ATOM 852 C CA . VAL A 1 105 ? -23.391 0.737 6.695 1.00 96.19 105 VAL A CA 1
ATOM 853 C C . VAL A 1 105 ? -22.111 0.963 7.499 1.00 96.19 105 VAL A C 1
ATOM 855 O O . VAL A 1 105 ? -21.917 0.343 8.545 1.00 96.19 105 VAL A O 1
ATOM 858 N N . PHE A 1 106 ? -21.241 1.873 7.049 1.00 97.00 106 PHE A N 1
ATOM 859 C CA . PHE A 1 106 ? -20.041 2.238 7.798 1.00 97.00 106 PHE A CA 1
ATOM 860 C C . PHE A 1 106 ? -20.378 2.850 9.168 1.00 97.00 106 PHE A C 1
ATOM 862 O O . PHE A 1 106 ? -19.732 2.487 10.152 1.00 97.00 106 PHE A O 1
ATOM 869 N N . SER A 1 107 ? -21.398 3.708 9.270 1.00 96.56 107 SER A N 1
ATOM 870 C CA . SER A 1 107 ? -21.849 4.280 10.547 1.00 96.56 107 SER A CA 1
ATOM 871 C C . SER A 1 107 ? -22.280 3.206 11.551 1.00 96.56 107 SER A C 1
ATOM 873 O O . SER A 1 107 ? -21.845 3.269 12.699 1.00 96.56 107 SER A O 1
ATOM 875 N N . ASN A 1 108 ? -22.976 2.150 11.115 1.00 96.44 108 ASN A N 1
ATOM 876 C CA . ASN A 1 108 ? -23.338 1.019 11.986 1.00 96.44 108 ASN A CA 1
ATOM 877 C C . ASN A 1 108 ? -22.098 0.330 12.590 1.00 96.44 108 ASN A C 1
ATOM 879 O O . ASN A 1 108 ? -22.076 -0.032 13.766 1.00 96.44 108 ASN A O 1
ATOM 883 N N . TYR A 1 109 ? -21.018 0.180 11.813 1.00 96.00 109 TYR A N 1
ATOM 884 C CA . TYR A 1 109 ? -19.750 -0.344 12.338 1.00 96.00 109 TYR A CA 1
ATOM 885 C C . TYR A 1 109 ? -19.091 0.608 13.336 1.00 96.00 109 TYR A C 1
ATOM 887 O O . TYR A 1 109 ? -18.413 0.162 14.264 1.00 96.00 109 TYR A O 1
ATOM 895 N N . VAL A 1 110 ? -19.243 1.918 13.140 1.00 96.69 110 VAL A N 1
ATOM 896 C CA . VAL A 1 110 ? -18.724 2.924 14.070 1.00 96.69 110 VAL A CA 1
ATOM 897 C C . VAL A 1 110 ? -19.501 2.884 15.386 1.00 96.69 110 VAL A C 1
ATOM 899 O O . VAL A 1 110 ? -18.875 2.952 16.440 1.00 96.69 110 VAL A O 1
ATOM 902 N N . GLU A 1 111 ? -20.821 2.724 15.347 1.00 96.25 111 GLU A N 1
ATOM 903 C CA . GLU A 1 111 ? -21.670 2.542 16.532 1.00 96.25 111 GLU A CA 1
ATOM 904 C C . GLU A 1 111 ? -21.311 1.266 17.290 1.00 96.25 111 GLU A C 1
ATOM 906 O O . GLU A 1 111 ? -20.973 1.334 18.470 1.00 96.25 111 GLU A O 1
ATOM 911 N N . LEU A 1 112 ? -21.211 0.132 16.592 1.00 95.25 112 LEU A N 1
ATOM 912 C CA . LEU A 1 112 ? -20.730 -1.124 17.169 1.00 95.25 112 LEU A CA 1
ATOM 913 C C . LEU A 1 112 ? -19.356 -0.956 17.843 1.00 95.25 112 LEU A C 1
ATOM 915 O O . LEU A 1 112 ? -19.112 -1.480 18.932 1.00 95.25 112 LEU A O 1
ATOM 919 N N . ALA A 1 113 ? -18.451 -0.191 17.225 1.00 95.94 113 ALA A N 1
ATOM 920 C CA . ALA A 1 113 ? -17.154 0.114 17.817 1.00 95.94 113 ALA A CA 1
ATOM 921 C C . ALA A 1 113 ? -17.264 1.017 19.063 1.00 95.94 113 ALA A C 1
ATOM 923 O O . ALA A 1 113 ? -16.496 0.811 20.002 1.00 95.94 113 ALA A O 1
ATOM 924 N N . LYS A 1 114 ? -18.189 1.990 19.106 1.00 95.50 114 LYS A N 1
ATOM 925 C CA . LYS A 1 114 ? -18.463 2.809 20.307 1.00 95.50 114 LYS A CA 1
ATOM 926 C C . LYS A 1 114 ? -18.978 1.933 21.446 1.00 95.50 114 LYS A C 1
ATOM 928 O O . LYS A 1 114 ? -18.435 2.005 22.548 1.00 95.50 114 LYS A O 1
ATOM 933 N N . ASP A 1 115 ? -19.934 1.057 21.158 1.00 95.38 115 ASP A N 1
ATOM 934 C CA . ASP A 1 115 ? -20.531 0.148 22.136 1.00 95.38 115 ASP A CA 1
ATOM 935 C C . ASP A 1 115 ? -19.505 -0.819 22.721 1.00 95.38 115 ASP A C 1
ATOM 937 O O . ASP A 1 115 ? -19.490 -1.059 23.927 1.00 95.38 115 ASP A O 1
ATOM 941 N N . ALA A 1 116 ? -18.613 -1.353 21.885 1.00 94.81 116 ALA A N 1
ATOM 942 C CA . ALA A 1 116 ? -17.545 -2.241 22.330 1.00 94.81 116 ALA A CA 1
ATOM 943 C C . ALA A 1 116 ? -16.506 -1.533 23.209 1.00 94.81 116 ALA A C 1
ATOM 945 O O . ALA A 1 116 ? -15.957 -2.143 24.125 1.00 94.81 116 ALA A O 1
ATOM 946 N N . ILE A 1 117 ? -16.242 -0.245 22.961 1.00 93.69 117 ILE A N 1
ATOM 947 C CA . ILE A 1 117 ? -15.355 0.565 23.807 1.00 93.69 117 ILE A CA 1
ATOM 948 C C . ILE A 1 117 ? -16.023 0.885 25.146 1.00 93.69 117 ILE A C 1
ATOM 950 O O . ILE A 1 117 ? -15.344 0.855 26.169 1.00 93.69 117 ILE A O 1
ATOM 954 N N . ALA A 1 118 ? -17.322 1.192 25.139 1.00 93.94 118 ALA A N 1
ATOM 955 C CA . ALA A 1 118 ? -18.082 1.484 26.350 1.00 93.94 118 ALA A CA 1
ATOM 956 C C . ALA A 1 118 ? -18.266 0.234 27.227 1.00 93.94 118 ALA A C 1
ATOM 958 O O . ALA A 1 118 ? -18.113 0.309 28.442 1.00 93.94 118 ALA A O 1
ATOM 959 N N . ASN A 1 119 ? -18.529 -0.921 26.607 1.00 91.88 119 ASN A N 1
ATOM 960 C CA . ASN A 1 119 ? -18.815 -2.188 27.280 1.00 91.88 119 ASN A CA 1
ATOM 961 C C . ASN A 1 119 ? -17.817 -3.289 26.875 1.00 91.88 119 ASN A C 1
ATOM 963 O O . ASN A 1 119 ? -18.193 -4.249 26.192 1.00 91.88 119 ASN A O 1
ATOM 967 N N . PRO A 1 120 ? -16.545 -3.210 27.309 1.00 84.62 120 PRO A N 1
ATOM 968 C CA . PRO A 1 120 ? -15.518 -4.174 26.912 1.00 84.62 120 PRO A CA 1
ATOM 969 C C . PRO A 1 120 ? -15.829 -5.602 27.387 1.00 84.62 120 PRO A C 1
ATOM 971 O O . PRO A 1 120 ? -15.535 -6.563 26.677 1.00 84.62 120 PRO A O 1
ATOM 974 N N . ALA A 1 121 ? -16.491 -5.755 28.539 1.00 85.19 121 ALA A N 1
ATOM 975 C CA . ALA A 1 121 ? -16.829 -7.058 29.114 1.00 85.19 121 ALA A CA 1
ATOM 976 C C . ALA A 1 121 ? -17.750 -7.905 28.216 1.00 85.19 121 ALA A C 1
ATOM 978 O O . ALA A 1 121 ? -17.624 -9.125 28.194 1.00 85.19 121 ALA A O 1
ATOM 979 N N . LYS A 1 122 ? -18.628 -7.276 27.420 1.00 83.69 122 LYS A N 1
ATOM 980 C CA . LYS A 1 122 ? -19.573 -7.980 26.535 1.00 83.69 122 LYS A CA 1
ATOM 981 C C . LYS A 1 122 ? -18.869 -8.761 25.421 1.00 83.69 122 LYS A C 1
ATOM 983 O O . LYS A 1 122 ? -19.373 -9.789 24.981 1.00 83.69 122 LYS A O 1
ATOM 988 N N . TYR A 1 123 ? -17.711 -8.282 24.967 1.00 79.50 123 TYR A N 1
ATOM 989 C CA . TYR A 1 123 ? -17.040 -8.814 23.778 1.00 79.50 123 TYR A CA 1
ATOM 990 C C . TYR A 1 123 ? -15.709 -9.533 24.078 1.00 79.50 123 TYR A C 1
ATOM 992 O O . TYR A 1 123 ? -15.190 -10.253 23.224 1.00 79.50 123 TYR A O 1
ATOM 1000 N N . GLN A 1 124 ? -15.174 -9.410 25.299 1.00 67.88 124 GLN A N 1
ATOM 1001 C CA . GLN A 1 124 ? -13.931 -10.076 25.723 1.00 67.88 124 GLN A CA 1
ATOM 1002 C C . GLN A 1 124 ? -14.063 -11.599 25.943 1.00 67.88 124 GLN A C 1
ATOM 1004 O O . GLN A 1 124 ? -13.055 -12.302 25.905 1.00 67.88 124 GLN A O 1
ATOM 1009 N N . VAL A 1 125 ? -15.281 -12.135 26.090 1.00 59.59 125 VAL A N 1
ATOM 1010 C CA . VAL A 1 125 ? -15.534 -13.533 26.512 1.00 59.59 125 VAL A CA 1
ATOM 1011 C C . VAL A 1 125 ? -15.107 -14.598 25.476 1.00 59.59 125 VAL A C 1
ATOM 1013 O O . VAL A 1 125 ? -14.954 -15.765 25.816 1.00 59.59 125 VAL A O 1
ATOM 1016 N N . ALA A 1 126 ? -14.835 -14.237 24.216 1.00 54.25 126 ALA A N 1
ATOM 1017 C CA . ALA A 1 126 ? -14.571 -15.217 23.149 1.00 54.25 126 ALA A CA 1
ATOM 1018 C C . ALA A 1 126 ? -13.082 -15.521 22.856 1.00 54.25 126 ALA A C 1
ATOM 1020 O O . ALA A 1 126 ? -12.786 -16.465 22.121 1.00 54.25 126 ALA A O 1
ATOM 1021 N N . VAL A 1 127 ? -12.122 -14.753 23.391 1.00 54.53 127 VAL A N 1
ATOM 1022 C CA . VAL A 1 127 ? -10.704 -14.841 22.962 1.00 54.53 127 VAL A CA 1
ATOM 1023 C C . VAL A 1 127 ? -9.927 -15.963 23.673 1.00 54.53 127 VAL A C 1
ATOM 1025 O O . VAL A 1 127 ? -8.914 -16.445 23.159 1.00 54.53 127 VAL A O 1
ATOM 1028 N N . GLU A 1 128 ? -10.408 -16.450 24.817 1.00 48.59 128 GLU A N 1
ATOM 1029 C CA . GLU A 1 128 ? -9.723 -17.504 25.583 1.00 48.59 128 GLU A CA 1
ATOM 1030 C C . GLU A 1 128 ? -9.905 -18.916 24.994 1.00 48.59 128 GLU A C 1
ATOM 1032 O O . GLU A 1 128 ? -9.072 -19.793 25.227 1.00 48.59 128 GLU A O 1
ATOM 1037 N N . ALA A 1 129 ? -10.913 -19.136 24.143 1.00 44.31 129 ALA A N 1
ATOM 1038 C CA . ALA A 1 129 ? -11.226 -20.461 23.600 1.00 44.31 129 ALA A CA 1
ATOM 1039 C C . ALA A 1 129 ? -10.312 -20.924 22.441 1.00 44.31 129 ALA A C 1
ATOM 1041 O O . ALA A 1 129 ? -10.262 -22.114 22.148 1.00 44.31 129 ALA A O 1
ATOM 1042 N N . GLN A 1 130 ? -9.557 -20.031 21.785 1.00 47.22 130 GLN A N 1
ATOM 1043 C CA . GLN A 1 130 ? -8.854 -20.353 20.524 1.00 47.22 130 GLN A CA 1
ATOM 1044 C C . GLN A 1 130 ? -7.327 -20.518 20.635 1.00 47.22 130 GLN A C 1
ATOM 1046 O O . GLN A 1 130 ? -6.655 -20.758 19.633 1.00 47.22 130 GLN A O 1
ATOM 1051 N N . LYS A 1 131 ? -6.736 -20.445 21.837 1.00 38.56 131 LYS A N 1
ATOM 1052 C CA . LYS A 1 131 ? -5.293 -20.725 22.028 1.00 38.56 131 LYS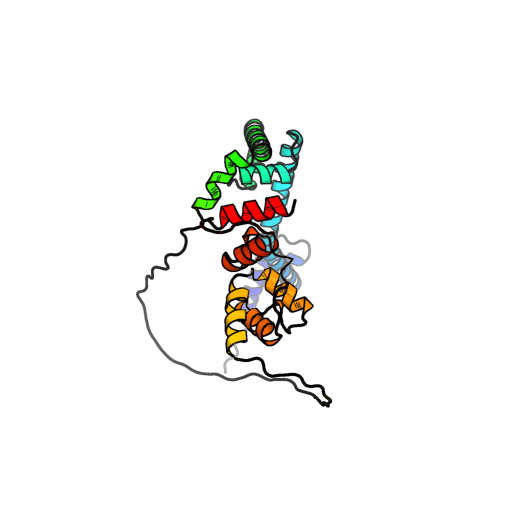 A CA 1
ATOM 1053 C C . LYS A 1 131 ? -4.944 -22.214 22.163 1.00 38.56 131 LYS A C 1
ATOM 1055 O O . LYS A 1 131 ? -3.763 -22.556 22.174 1.00 38.56 131 LYS A O 1
ATOM 1060 N N . LYS A 1 132 ? -5.933 -23.110 22.208 1.00 36.56 132 LYS A N 1
ATOM 1061 C CA . LYS A 1 132 ? -5.742 -24.568 22.167 1.00 36.56 132 LYS A CA 1
ATOM 1062 C C . LYS A 1 132 ? -6.302 -25.127 20.859 1.00 36.56 132 LYS A C 1
ATOM 1064 O O . LYS A 1 132 ? -7.421 -25.597 20.879 1.00 36.56 132 LYS A O 1
ATOM 1069 N N . THR A 1 133 ? -5.534 -25.055 19.768 1.00 35.28 133 THR A N 1
ATOM 1070 C CA . THR A 1 133 ? -5.526 -25.994 18.615 1.00 35.28 133 THR A CA 1
ATOM 1071 C C . THR A 1 133 ? -4.917 -25.305 17.393 1.00 35.28 133 THR A C 1
ATOM 1073 O O . THR A 1 133 ? -5.623 -24.781 16.547 1.00 35.28 133 THR A O 1
ATOM 1076 N N . HIS A 1 134 ? -3.590 -25.301 17.296 1.00 34.97 134 HIS A N 1
ATOM 1077 C CA . HIS A 1 134 ? -2.878 -25.423 16.015 1.00 34.97 134 HIS A CA 1
ATOM 1078 C C . HIS A 1 134 ? -1.477 -25.961 16.320 1.00 34.97 134 HIS A C 1
ATOM 1080 O O . HIS A 1 134 ? -0.448 -25.311 16.165 1.00 34.97 134 HIS A O 1
ATOM 1086 N N . LYS A 1 135 ? -1.468 -27.181 16.848 1.00 35.84 135 LYS A N 1
ATOM 1087 C CA . LYS A 1 135 ? -0.356 -28.119 16.758 1.00 35.84 135 LYS A CA 1
ATOM 1088 C C . LYS A 1 135 ? -1.013 -29.392 16.232 1.00 35.84 135 LYS A C 1
ATOM 1090 O O . LYS A 1 135 ? -2.042 -29.746 16.798 1.00 35.84 135 LYS A O 1
ATOM 1095 N N . LEU A 1 136 ? -0.450 -29.952 15.158 1.00 29.58 136 LEU A N 1
ATOM 1096 C CA . LEU A 1 136 ? -0.922 -31.012 14.239 1.00 29.58 136 LEU A CA 1
ATOM 1097 C C . LEU A 1 136 ? -1.046 -30.400 12.827 1.00 29.58 136 LEU A C 1
ATOM 1099 O O . LEU A 1 136 ? -1.756 -29.418 12.656 1.00 29.58 136 LEU A O 1
ATOM 1103 N N . GLU A 1 137 ? -0.411 -30.869 11.760 1.00 30.69 137 GLU A N 1
ATOM 1104 C CA . GLU A 1 137 ? 0.550 -31.947 11.538 1.00 30.69 137 GLU A CA 1
ATOM 1105 C C . GLU A 1 137 ? 0.983 -31.796 10.067 1.00 30.69 137 GLU A C 1
ATOM 1107 O O . GLU A 1 137 ? 0.135 -31.654 9.184 1.00 30.69 137 GLU A O 1
ATOM 1112 N N . GLU A 1 138 ? 2.285 -31.804 9.786 1.00 32.22 138 GLU A N 1
ATOM 1113 C CA . GLU A 1 138 ? 2.786 -32.028 8.429 1.00 32.22 138 GLU A CA 1
ATOM 1114 C C . GLU A 1 138 ? 2.485 -33.484 8.053 1.00 32.22 138 GLU A C 1
ATOM 1116 O O . GLU A 1 138 ? 3.115 -34.408 8.572 1.00 32.22 138 GLU A O 1
ATOM 1121 N N . LYS A 1 139 ? 1.534 -33.709 7.140 1.00 28.98 139 LYS A N 1
ATOM 1122 C CA . LYS A 1 139 ? 1.425 -34.991 6.440 1.00 28.98 139 LYS A CA 1
ATOM 1123 C C . LYS A 1 139 ? 2.115 -34.913 5.084 1.00 28.98 139 LYS A C 1
ATOM 1125 O O . LYS A 1 139 ? 1.719 -34.193 4.176 1.00 28.98 139 LYS A O 1
ATOM 1130 N N . LYS A 1 140 ? 3.193 -35.690 5.051 1.00 25.17 140 LYS A N 1
ATOM 1131 C CA . LYS A 1 140 ? 3.990 -36.188 3.937 1.00 25.17 140 LYS A CA 1
ATOM 1132 C C . LYS A 1 140 ? 3.123 -36.670 2.770 1.00 25.17 140 LYS A C 1
ATOM 1134 O O . LYS A 1 140 ? 2.289 -37.547 2.962 1.00 25.17 140 LYS A O 1
ATOM 1139 N N . GLU A 1 141 ? 3.474 -36.243 1.564 1.00 27.61 141 GLU A N 1
ATOM 1140 C CA . GLU A 1 141 ? 3.376 -37.081 0.370 1.00 27.61 141 GLU A CA 1
ATOM 1141 C C . GLU A 1 141 ? 4.741 -37.088 -0.319 1.00 27.61 141 GLU A C 1
ATOM 1143 O O . GLU A 1 141 ? 5.294 -36.047 -0.671 1.00 27.61 141 GLU A O 1
ATOM 1148 N N . ALA A 1 142 ? 5.309 -38.283 -0.456 1.00 25.91 142 ALA A N 1
ATOM 1149 C CA . ALA A 1 142 ? 6.492 -38.554 -1.253 1.00 25.91 142 ALA A CA 1
ATOM 1150 C C . ALA A 1 142 ? 6.263 -39.858 -2.024 1.00 25.91 142 ALA A C 1
ATOM 1152 O O . ALA A 1 142 ? 6.062 -40.899 -1.400 1.00 25.91 142 ALA A O 1
ATOM 1153 N N . LYS A 1 143 ? 6.355 -39.806 -3.361 1.00 26.50 143 LYS A N 1
ATOM 1154 C CA . LYS A 1 143 ? 7.015 -40.831 -4.197 1.00 26.50 143 LYS A CA 1
ATOM 1155 C C . LYS A 1 143 ? 7.256 -40.263 -5.612 1.00 26.50 143 LYS A C 1
ATOM 1157 O O . LYS A 1 143 ? 6.295 -39.921 -6.283 1.00 26.50 143 LYS A O 1
ATOM 1162 N N . VAL A 1 144 ? 8.478 -39.838 -5.962 1.00 23.62 144 VAL A N 1
ATOM 1163 C CA . VAL A 1 144 ? 9.653 -40.571 -6.517 1.00 23.62 144 VAL A CA 1
ATOM 1164 C C . VAL A 1 144 ? 9.728 -40.462 -8.045 1.00 23.62 144 VAL A C 1
ATOM 1166 O O . VAL A 1 144 ? 8.913 -41.048 -8.746 1.00 23.62 144 VAL A O 1
ATOM 1169 N N . VAL A 1 145 ? 10.788 -39.800 -8.527 1.00 27.61 145 VAL A N 1
ATOM 1170 C CA . VAL A 1 145 ? 11.636 -40.280 -9.633 1.00 27.61 145 VAL A CA 1
ATOM 1171 C C . VAL A 1 145 ? 13.088 -39.975 -9.240 1.00 27.61 145 VAL A C 1
ATOM 1173 O O . VAL A 1 145 ? 13.442 -38.824 -8.999 1.00 27.61 145 VAL A O 1
ATOM 1176 N N . GLU A 1 146 ? 13.895 -41.026 -9.124 1.00 24.62 146 GLU A N 1
ATOM 1177 C CA . GLU A 1 146 ? 15.339 -41.035 -8.843 1.00 24.62 146 GLU A CA 1
ATOM 1178 C C . GLU A 1 146 ? 16.055 -41.413 -10.155 1.00 24.62 146 GLU A C 1
ATOM 1180 O O . GLU A 1 146 ? 15.516 -42.210 -10.922 1.00 24.62 146 GLU A O 1
ATOM 1185 N N . ALA A 1 147 ? 17.169 -40.782 -10.547 1.00 31.11 147 ALA A N 1
ATOM 1186 C CA . ALA A 1 147 ? 18.553 -41.270 -10.375 1.00 31.11 147 ALA A CA 1
ATOM 1187 C C . ALA A 1 147 ? 19.503 -40.401 -11.265 1.00 31.11 147 ALA A C 1
ATOM 1189 O O . ALA A 1 147 ? 18.992 -39.764 -12.190 1.00 31.11 147 ALA A O 1
ATOM 1190 N N . PRO A 1 148 ? 20.858 -40.463 -11.192 1.00 31.48 148 PRO A N 1
ATOM 1191 C CA . PRO A 1 148 ? 21.770 -40.724 -10.057 1.00 31.48 148 PRO A CA 1
ATOM 1192 C C . PRO A 1 148 ? 23.085 -39.849 -10.019 1.00 31.48 148 PRO A C 1
ATOM 1194 O O . PRO A 1 148 ? 23.587 -39.454 -11.063 1.00 31.48 148 PRO A O 1
ATOM 1197 N N . VAL A 1 149 ? 23.692 -39.682 -8.810 1.00 27.17 149 VAL A N 1
ATOM 1198 C CA . VAL A 1 149 ? 25.147 -39.896 -8.444 1.00 27.17 149 VAL A CA 1
ATOM 1199 C C . VAL A 1 149 ? 26.221 -38.892 -9.001 1.00 27.17 149 VAL A C 1
ATOM 1201 O O . VAL A 1 149 ? 26.192 -38.590 -10.179 1.00 27.17 149 VAL A O 1
ATOM 1204 N N . LYS A 1 150 ? 27.259 -38.326 -8.321 1.00 24.97 150 LYS A N 1
ATOM 1205 C CA . LYS A 1 150 ? 28.013 -38.475 -7.030 1.00 24.97 150 LYS A CA 1
ATOM 1206 C C . LYS A 1 150 ? 29.027 -37.270 -6.838 1.00 24.97 150 LYS A C 1
ATOM 1208 O O . LYS A 1 150 ? 28.892 -36.326 -7.606 1.00 24.97 150 LYS A O 1
ATOM 1213 N N . PRO A 1 151 ? 29.982 -37.211 -5.860 1.00 30.92 151 PRO A N 1
ATOM 1214 C CA . PRO A 1 151 ? 30.081 -36.155 -4.826 1.00 30.92 151 PRO A CA 1
ATOM 1215 C C . PRO A 1 151 ? 31.410 -35.328 -4.794 1.00 30.92 151 PRO A C 1
ATOM 1217 O O . PRO A 1 151 ? 32.217 -35.419 -5.708 1.00 30.92 151 PRO A O 1
ATOM 1220 N N . GLU A 1 152 ? 31.621 -34.598 -3.679 1.00 22.33 152 GLU A N 1
ATOM 1221 C CA . GLU A 1 152 ? 32.845 -33.917 -3.165 1.00 22.33 152 GLU A CA 1
ATOM 1222 C C . GLU A 1 152 ? 33.132 -32.456 -3.584 1.00 22.33 152 GLU A C 1
ATOM 1224 O O . GLU A 1 152 ? 33.278 -32.129 -4.753 1.00 22.33 152 GLU A O 1
ATOM 1229 N N . VAL A 1 153 ? 33.231 -31.544 -2.597 1.00 27.23 153 VAL A N 1
ATOM 1230 C CA . VAL A 1 153 ? 34.495 -31.031 -2.005 1.00 27.23 153 VAL A CA 1
ATOM 1231 C C . VAL A 1 153 ? 34.161 -30.034 -0.870 1.00 27.23 153 VAL A C 1
ATOM 1233 O O . VAL A 1 153 ? 33.404 -29.082 -1.044 1.00 27.23 153 VAL A O 1
ATOM 1236 N N . GLN A 1 154 ? 34.750 -30.262 0.310 1.00 21.86 154 GLN A N 1
ATOM 1237 C CA . GLN A 1 154 ? 34.859 -29.316 1.432 1.00 21.86 154 GLN A CA 1
ATOM 1238 C C . GLN A 1 154 ? 36.176 -28.520 1.363 1.00 21.86 154 GLN A C 1
ATOM 1240 O O . GLN A 1 154 ? 37.155 -29.050 0.840 1.00 21.86 154 GLN A O 1
ATOM 1245 N N . LYS A 1 155 ? 36.201 -27.352 2.045 1.00 25.92 155 LYS A N 1
ATOM 1246 C CA . LYS A 1 155 ? 37.315 -26.643 2.758 1.00 25.92 155 LYS A CA 1
ATOM 1247 C C . LYS A 1 155 ? 37.415 -25.136 2.380 1.00 25.92 155 LYS A C 1
ATOM 1249 O O . LYS A 1 155 ? 36.915 -24.755 1.330 1.00 25.92 155 LYS A O 1
ATOM 1254 N N . PRO A 1 156 ? 38.089 -24.264 3.169 1.00 29.48 156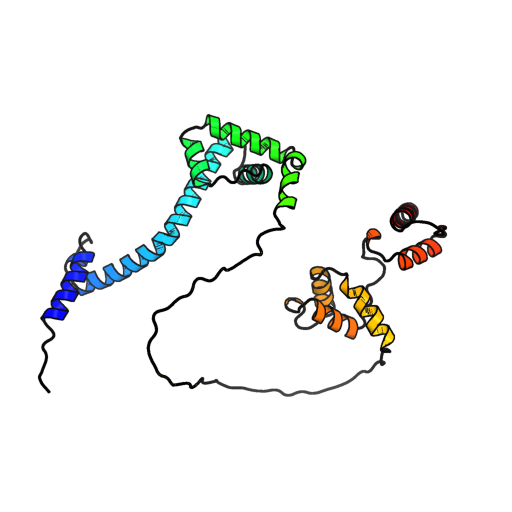 PRO A N 1
ATOM 1255 C CA . PRO A 1 156 ? 37.742 -23.786 4.517 1.00 29.48 156 PRO A CA 1
ATOM 1256 C C . PRO A 1 156 ? 37.914 -22.237 4.659 1.00 29.48 156 PRO A C 1
ATOM 1258 O O . PRO A 1 156 ? 38.190 -21.529 3.696 1.00 29.48 156 PRO A O 1
ATOM 1261 N N . ALA A 1 157 ? 37.738 -21.713 5.879 1.00 25.22 157 ALA A N 1
ATOM 1262 C CA . ALA A 1 157 ? 37.852 -20.301 6.292 1.00 25.22 157 ALA A CA 1
ATOM 1263 C C . ALA A 1 157 ? 39.243 -19.635 6.106 1.00 25.22 157 ALA A C 1
ATOM 1265 O O . ALA A 1 157 ? 40.249 -20.335 6.001 1.00 25.22 157 ALA A O 1
ATOM 1266 N N . PRO A 1 158 ? 39.327 -18.296 6.284 1.00 26.25 158 PRO A N 1
ATOM 1267 C CA . PRO A 1 158 ? 40.416 -17.734 7.088 1.00 26.25 158 PRO A CA 1
ATOM 1268 C C . PRO A 1 158 ? 39.950 -16.774 8.204 1.00 26.25 158 PRO A C 1
ATOM 1270 O O . PRO A 1 158 ? 39.094 -15.910 8.020 1.00 26.25 158 PRO A O 1
ATOM 1273 N N . LYS A 1 159 ? 40.585 -16.945 9.373 1.00 21.53 159 LYS A N 1
ATOM 1274 C CA . LYS A 1 159 ? 40.627 -16.051 10.545 1.00 21.53 159 LYS A CA 1
ATOM 1275 C C . LYS A 1 159 ? 41.559 -14.856 10.285 1.00 21.53 159 LYS A C 1
ATOM 1277 O O . LYS A 1 159 ? 42.600 -15.034 9.659 1.00 21.53 159 LYS A O 1
ATOM 1282 N N . VAL A 1 160 ? 41.293 -13.710 10.922 1.00 24.23 160 VAL A N 1
ATOM 1283 C CA . VAL A 1 160 ? 42.328 -12.718 11.273 1.00 24.23 160 VAL A CA 1
ATOM 1284 C C . VAL A 1 160 ? 42.238 -12.381 12.767 1.00 24.23 160 VAL A C 1
ATOM 1286 O O . VAL A 1 160 ? 41.313 -11.713 13.205 1.00 24.23 160 VAL A O 1
ATOM 1289 N N . LYS A 1 161 ? 43.232 -12.931 13.475 1.00 25.19 161 LYS A N 1
ATOM 1290 C CA . LYS A 1 161 ? 44.105 -12.405 14.543 1.00 25.19 161 LYS A CA 1
ATOM 1291 C C . LYS A 1 161 ? 43.564 -11.876 15.884 1.00 25.19 161 LYS A C 1
ATOM 1293 O O . LYS A 1 161 ? 42.582 -11.161 16.005 1.00 25.19 161 LYS A O 1
ATOM 1298 N N . GLU A 1 162 ? 44.359 -12.284 16.865 1.00 21.94 162 GLU A N 1
ATOM 1299 C CA . GLU A 1 162 ? 44.319 -12.274 18.322 1.00 21.94 162 GLU A CA 1
ATOM 1300 C C . GLU A 1 162 ? 45.313 -11.235 18.872 1.00 21.94 162 GLU A C 1
ATOM 1302 O O . GLU A 1 162 ? 46.315 -10.968 18.211 1.00 21.94 162 GLU A O 1
ATOM 1307 N N . ALA A 1 163 ? 45.031 -10.685 20.061 1.00 24.58 163 ALA A N 1
ATOM 1308 C CA . ALA A 1 163 ? 45.944 -10.002 21.001 1.00 24.58 163 ALA A CA 1
ATOM 1309 C C . ALA A 1 163 ? 45.074 -9.393 22.130 1.00 24.58 163 ALA A C 1
ATOM 1311 O O . ALA A 1 163 ? 44.056 -8.786 21.816 1.00 24.58 163 ALA A O 1
ATOM 1312 N N . THR A 1 164 ? 45.318 -9.435 23.444 1.00 22.45 164 THR A N 1
ATOM 1313 C CA . THR A 1 164 ? 46.263 -10.100 24.366 1.00 22.45 164 THR A CA 1
ATOM 1314 C C . THR A 1 164 ? 45.720 -9.790 25.785 1.00 22.45 164 THR A C 1
ATOM 1316 O O . THR A 1 164 ? 45.147 -8.719 25.982 1.00 22.45 164 THR A O 1
ATOM 1319 N N . LYS A 1 165 ? 45.878 -10.679 26.781 1.00 26.91 165 LYS A N 1
ATOM 1320 C CA . LYS A 1 165 ? 45.730 -10.352 28.229 1.00 26.91 165 LYS A CA 1
ATOM 1321 C C . LYS A 1 165 ? 47.078 -9.850 28.794 1.00 26.91 165 LYS A C 1
ATOM 1323 O O . LYS A 1 165 ? 48.094 -10.114 28.151 1.00 26.91 165 LYS A O 1
ATOM 1328 N N . PRO A 1 166 ? 47.122 -9.181 29.970 1.00 26.20 166 PRO A N 1
ATOM 1329 C CA . PRO A 1 166 ? 47.404 -9.907 31.227 1.00 26.20 166 PRO A CA 1
ATOM 1330 C C . PRO A 1 166 ? 46.652 -9.397 32.491 1.00 26.20 166 PRO A C 1
ATOM 1332 O O . PRO A 1 166 ? 46.105 -8.301 32.518 1.00 26.20 166 PRO A O 1
ATOM 1335 N N . ALA A 1 167 ? 46.615 -10.253 33.525 1.00 26.47 167 ALA A N 1
ATOM 1336 C CA . ALA A 1 167 ? 46.152 -10.037 34.922 1.00 26.47 167 ALA A CA 1
ATOM 1337 C C . ALA A 1 167 ? 47.283 -9.368 35.784 1.00 26.47 167 ALA A C 1
ATOM 1339 O O . ALA A 1 167 ? 48.308 -9.118 35.143 1.00 26.47 167 ALA A O 1
ATOM 1340 N N . PRO A 1 168 ? 47.248 -9.118 37.141 1.00 34.66 168 PRO A N 1
ATOM 1341 C CA . PRO A 1 168 ? 46.629 -9.931 38.232 1.00 34.66 168 PRO A CA 1
ATOM 1342 C C . PRO A 1 168 ? 46.171 -9.268 39.596 1.00 34.66 168 PRO A C 1
ATOM 1344 O O . PRO A 1 168 ? 46.617 -8.189 39.950 1.00 34.66 168 PRO A O 1
ATOM 1347 N N . GLN A 1 169 ? 45.363 -10.031 40.382 1.00 28.47 169 GLN A N 1
ATOM 1348 C CA . GLN A 1 169 ? 45.268 -10.203 41.881 1.00 28.47 169 GLN A CA 1
ATOM 1349 C C . GLN A 1 169 ? 44.873 -8.991 42.807 1.00 28.47 169 GLN A C 1
ATOM 1351 O O . GLN A 1 169 ? 45.185 -7.862 42.477 1.00 28.47 169 GLN A O 1
ATOM 1356 N N . VAL A 1 170 ? 44.140 -9.060 43.953 1.00 27.02 170 VAL A N 1
ATOM 1357 C CA . VAL A 1 170 ? 44.174 -9.900 45.195 1.00 27.02 170 VAL A CA 1
ATOM 1358 C C . VAL A 1 170 ? 42.876 -9.724 46.077 1.00 27.02 170 VAL A C 1
ATOM 1360 O O . VAL A 1 170 ? 42.476 -8.598 46.339 1.00 27.02 170 VAL A O 1
ATOM 1363 N N . VAL A 1 171 ? 42.304 -10.852 46.567 1.00 26.34 171 VAL A N 1
ATOM 1364 C CA . VAL A 1 171 ? 41.724 -11.244 47.910 1.00 26.34 171 VAL A CA 1
ATOM 1365 C C . VAL A 1 171 ? 40.544 -10.511 48.621 1.00 26.34 171 VAL A C 1
ATOM 1367 O O . VAL A 1 171 ? 40.693 -9.388 49.086 1.00 26.34 171 VAL A O 1
ATOM 1370 N N . LYS A 1 172 ? 39.454 -11.259 48.933 1.00 26.36 172 LYS A N 1
ATOM 1371 C CA . LYS A 1 172 ? 39.025 -11.688 50.304 1.00 26.36 172 LYS A CA 1
ATOM 1372 C C . LYS A 1 172 ? 37.928 -12.783 50.282 1.00 26.36 172 LYS A C 1
ATOM 1374 O O . LYS A 1 172 ? 37.157 -12.875 49.337 1.00 26.36 172 LYS A O 1
ATOM 1379 N N . GLN A 1 173 ? 37.984 -13.658 51.290 1.00 29.02 173 GLN A N 1
ATOM 1380 C CA . GLN A 1 173 ? 37.272 -14.934 51.500 1.00 29.02 173 GLN A CA 1
ATOM 1381 C C . GLN A 1 173 ? 35.890 -14.743 52.154 1.00 29.02 173 GLN A C 1
ATOM 1383 O O . GLN A 1 173 ? 35.768 -13.793 52.913 1.00 29.02 173 GLN A O 1
ATOM 1388 N N . GLU A 1 174 ? 34.939 -15.682 51.969 1.00 27.06 174 GLU A N 1
ATOM 1389 C CA . GLU A 1 174 ? 34.007 -16.146 53.029 1.00 27.06 174 GLU A CA 1
ATOM 1390 C C . GLU A 1 174 ? 33.188 -17.417 52.642 1.00 27.06 174 GLU A C 1
ATOM 1392 O O . GLU A 1 174 ? 32.686 -17.533 51.529 1.00 27.06 174 GLU A O 1
ATOM 1397 N N . ALA A 1 175 ? 33.165 -18.366 53.596 1.00 32.69 175 ALA A N 1
ATOM 1398 C CA . ALA A 1 175 ? 32.364 -19.580 53.897 1.00 32.69 175 ALA A CA 1
ATOM 1399 C C . ALA A 1 175 ? 31.685 -20.494 52.822 1.00 32.69 175 ALA A C 1
ATOM 1401 O O . ALA A 1 175 ? 31.009 -20.020 51.912 1.00 32.69 175 ALA A O 1
ATOM 1402 N N . PRO A 1 176 ? 31.738 -21.844 52.991 1.00 33.41 176 PRO A N 1
ATOM 1403 C CA . PRO A 1 176 ? 30.981 -22.806 52.188 1.00 33.41 176 PRO A CA 1
ATOM 1404 C C . PRO A 1 176 ? 29.568 -23.026 52.756 1.00 33.41 176 PRO A C 1
ATOM 1406 O O . PRO A 1 176 ? 29.403 -23.508 53.875 1.00 33.41 176 PRO A O 1
ATOM 1409 N N . VAL A 1 177 ? 28.545 -22.723 51.960 1.00 34.25 177 VAL A N 1
ATOM 1410 C CA . VAL A 1 177 ? 27.145 -23.031 52.284 1.00 34.25 177 VAL A CA 1
ATOM 1411 C C . VAL A 1 177 ? 26.855 -24.511 51.993 1.00 34.25 177 VAL A C 1
ATOM 1413 O O . VAL A 1 177 ? 27.254 -25.050 50.956 1.00 34.25 177 VAL A O 1
ATOM 1416 N N . THR A 1 178 ? 26.204 -25.188 52.940 1.00 40.81 178 THR A N 1
ATOM 1417 C CA . THR A 1 178 ? 25.880 -26.621 52.914 1.00 40.81 178 THR A CA 1
ATOM 1418 C C . THR A 1 178 ? 24.869 -26.950 51.809 1.00 40.81 178 THR A C 1
ATOM 1420 O O . THR A 1 178 ? 23.965 -26.176 51.500 1.00 40.81 178 THR A O 1
ATOM 1423 N N . LYS A 1 179 ? 25.014 -28.131 51.187 1.00 43.75 179 LYS A N 1
ATOM 1424 C CA . LYS A 1 179 ? 24.233 -28.562 50.007 1.00 43.75 179 LYS A CA 1
ATOM 1425 C C . LYS A 1 179 ? 22.707 -28.536 50.216 1.00 43.75 179 LYS A C 1
ATOM 1427 O O . LYS A 1 179 ? 21.976 -28.350 49.251 1.00 43.75 179 LYS A O 1
ATOM 1432 N N . GLU A 1 180 ? 22.240 -28.652 51.458 1.00 45.31 180 GLU A N 1
ATOM 1433 C CA . GLU A 1 180 ? 20.814 -28.619 51.810 1.00 45.31 180 GLU A CA 1
ATOM 1434 C C . GLU A 1 180 ? 20.181 -27.215 51.726 1.00 45.31 180 GLU A C 1
ATOM 1436 O O . GLU A 1 180 ? 18.981 -27.093 51.473 1.00 45.31 180 GLU A O 1
ATOM 1441 N N . GLU A 1 181 ? 20.961 -26.141 51.900 1.00 46.56 181 GLU A N 1
ATOM 1442 C CA . GLU A 1 181 ? 20.459 -24.763 51.765 1.00 46.56 181 GLU A CA 1
ATOM 1443 C C . GLU A 1 181 ? 20.317 -24.350 50.293 1.00 46.56 181 GLU A C 1
ATOM 1445 O O . GLU A 1 181 ? 19.403 -23.603 49.938 1.00 46.56 181 GLU A O 1
ATOM 1450 N N . VAL A 1 182 ? 21.164 -24.905 49.418 1.00 47.28 182 VAL A N 1
ATOM 1451 C CA . VAL A 1 182 ? 21.117 -24.675 47.966 1.00 47.28 182 VAL A CA 1
ATOM 1452 C C . VAL A 1 182 ? 19.867 -25.315 47.348 1.00 47.28 182 VAL A C 1
ATOM 1454 O O . VAL A 1 182 ? 19.181 -24.666 46.561 1.00 47.28 182 VAL A O 1
ATOM 1457 N N . GLU A 1 183 ? 19.500 -26.537 47.752 1.00 45.88 183 GLU A N 1
ATOM 1458 C CA . GLU A 1 183 ? 18.307 -27.224 47.222 1.00 45.88 183 GLU A CA 1
ATOM 1459 C C . GLU A 1 183 ? 16.991 -26.539 47.627 1.00 45.88 183 GLU A C 1
ATOM 1461 O O . GLU A 1 183 ? 16.085 -26.388 46.804 1.00 45.88 183 GLU A O 1
ATOM 1466 N N . LYS A 1 184 ? 16.885 -26.048 48.870 1.00 43.47 184 LYS A N 1
ATOM 1467 C CA . LYS A 1 184 ? 15.703 -25.291 49.326 1.00 43.47 184 LYS A CA 1
ATOM 1468 C C . LYS A 1 184 ? 15.560 -23.945 48.599 1.00 43.47 184 LYS A C 1
ATOM 1470 O O . LYS A 1 184 ? 14.437 -23.523 48.320 1.00 43.47 184 LYS A O 1
ATOM 1475 N N . ALA A 1 185 ? 16.671 -23.293 48.250 1.00 49.97 185 ALA A N 1
ATOM 1476 C CA . ALA A 1 185 ? 16.673 -22.034 47.502 1.00 49.97 185 ALA A CA 1
ATOM 1477 C C . ALA A 1 185 ? 16.273 -22.208 46.021 1.00 49.97 185 ALA A C 1
ATOM 1479 O O . ALA A 1 185 ? 15.585 -21.350 45.461 1.00 49.97 185 ALA A O 1
ATOM 1480 N N . GLU A 1 186 ? 16.641 -23.328 45.386 1.00 53.66 186 GLU A N 1
ATOM 1481 C CA . GLU A 1 186 ? 16.282 -23.616 43.989 1.00 53.66 186 GLU A CA 1
ATOM 1482 C C . GLU A 1 186 ? 14.766 -23.794 43.788 1.00 53.66 186 GLU A C 1
ATOM 1484 O O . GLU A 1 186 ? 14.211 -23.303 42.798 1.00 53.66 186 GLU A O 1
ATOM 1489 N N . ILE A 1 187 ? 14.073 -24.425 44.745 1.00 53.16 187 ILE A N 1
ATOM 1490 C CA . ILE A 1 187 ? 12.621 -24.672 44.680 1.00 53.16 187 ILE A CA 1
ATOM 1491 C C . ILE A 1 187 ? 11.826 -23.355 44.757 1.00 53.16 187 ILE A C 1
ATOM 1493 O O . ILE A 1 187 ? 10.861 -23.172 44.011 1.00 53.16 187 ILE A O 1
ATOM 1497 N N . GLY A 1 188 ? 12.247 -22.412 45.608 1.00 59.09 188 GLY A N 1
ATOM 1498 C CA . GLY A 1 188 ? 11.576 -21.116 45.782 1.00 59.09 188 GLY A CA 1
ATOM 1499 C C . GLY A 1 188 ? 11.736 -20.165 44.589 1.00 59.09 188 GLY A C 1
ATOM 1500 O O . GLY A 1 188 ? 10.805 -19.447 44.234 1.00 59.09 188 GLY A O 1
ATOM 1501 N N . LEU A 1 189 ? 12.886 -20.189 43.909 1.00 61.81 189 LEU A N 1
ATOM 1502 C CA . LEU A 1 189 ? 13.163 -19.322 42.753 1.00 61.81 189 LEU A CA 1
ATOM 1503 C C . LEU A 1 189 ? 12.506 -19.817 41.450 1.00 61.81 189 LEU A C 1
ATOM 1505 O O . LEU A 1 189 ? 12.317 -19.040 40.508 1.00 61.81 189 LEU A O 1
ATOM 1509 N N . ALA A 1 190 ? 12.116 -21.093 41.382 1.00 65.62 190 ALA A N 1
ATOM 1510 C CA . ALA A 1 190 ? 11.476 -21.685 40.208 1.00 65.62 190 ALA A CA 1
ATOM 1511 C C . ALA A 1 190 ? 10.067 -21.127 39.930 1.00 65.62 190 ALA A C 1
ATOM 1513 O O . ALA A 1 190 ? 9.658 -21.053 38.762 1.00 65.62 190 ALA A O 1
ATOM 1514 N N . SER A 1 191 ? 9.342 -20.692 40.965 1.00 61.97 191 SER A N 1
ATOM 1515 C CA . SER A 1 191 ? 7.979 -20.146 40.863 1.00 61.97 191 SER A CA 1
ATOM 1516 C C . SER A 1 191 ? 7.938 -18.703 40.338 1.00 61.97 191 SER A C 1
ATOM 1518 O O . SER A 1 191 ? 6.945 -18.292 39.738 1.00 61.97 191 SER A O 1
ATOM 1520 N N . VAL A 1 192 ? 9.034 -17.948 40.461 1.00 71.44 192 VAL A N 1
ATOM 1521 C CA . VAL A 1 192 ? 9.103 -16.524 40.095 1.00 71.44 192 VAL A CA 1
ATOM 1522 C C . VAL A 1 192 ? 9.060 -16.325 38.573 1.00 71.44 192 VAL A C 1
ATOM 1524 O O . VAL A 1 192 ? 9.625 -17.104 37.796 1.00 71.44 192 VAL A O 1
ATOM 1527 N N . LEU A 1 193 ? 8.391 -15.265 38.105 1.00 73.81 193 LEU A N 1
ATOM 1528 C CA . LEU A 1 193 ? 8.340 -14.911 36.682 1.00 73.81 193 LEU A CA 1
ATOM 1529 C C . LEU A 1 193 ? 9.735 -14.565 36.133 1.00 73.81 193 LEU A C 1
ATOM 1531 O O . LEU A 1 193 ? 10.527 -13.862 36.759 1.00 73.81 193 LEU A O 1
ATOM 1535 N N . ALA A 1 194 ? 10.021 -15.005 34.904 1.00 75.06 194 ALA A N 1
ATOM 1536 C CA . ALA A 1 194 ? 11.334 -14.825 34.278 1.00 75.06 194 ALA A CA 1
ATOM 1537 C C . ALA A 1 194 ? 11.745 -13.349 34.111 1.00 75.06 194 ALA A C 1
ATOM 1539 O O . ALA A 1 194 ? 12.930 -13.041 34.083 1.00 75.06 194 ALA A O 1
ATOM 1540 N N . THR A 1 195 ? 10.788 -12.428 33.993 1.00 74.25 195 THR A N 1
ATOM 1541 C CA . THR A 1 195 ? 11.045 -10.983 33.896 1.00 74.25 195 THR A CA 1
ATOM 1542 C C . THR A 1 195 ? 11.567 -10.399 35.205 1.00 74.25 195 THR A C 1
ATOM 1544 O O . THR A 1 195 ? 12.518 -9.622 35.171 1.00 74.25 195 THR A O 1
ATOM 1547 N N . ALA A 1 196 ? 11.001 -10.819 36.339 1.00 69.56 196 ALA A N 1
ATOM 1548 C CA . ALA A 1 196 ? 11.443 -10.406 37.667 1.00 69.56 196 ALA A CA 1
ATOM 1549 C C . ALA A 1 196 ? 12.843 -10.961 37.974 1.00 69.56 196 ALA A C 1
ATOM 1551 O O . ALA A 1 196 ? 13.723 -10.199 38.357 1.00 69.56 196 ALA A O 1
ATOM 1552 N N . LEU A 1 197 ? 13.095 -12.241 37.658 1.00 76.06 197 LEU A N 1
ATOM 1553 C CA . LEU A 1 197 ? 14.424 -12.862 37.791 1.00 76.06 197 LEU A CA 1
ATOM 1554 C C . LEU A 1 197 ? 15.501 -12.163 36.947 1.00 76.06 197 LEU A C 1
ATOM 1556 O O . LEU A 1 197 ? 16.658 -12.086 37.344 1.00 76.06 197 LEU A O 1
ATOM 1560 N N . LYS A 1 198 ? 15.136 -11.635 35.772 1.00 80.94 198 LYS A N 1
ATOM 1561 C CA . LYS A 1 198 ? 16.061 -10.857 34.936 1.00 80.94 198 LYS A CA 1
ATOM 1562 C C . LYS A 1 198 ? 16.376 -9.491 35.532 1.00 80.94 198 LYS A C 1
ATOM 1564 O O . LYS A 1 198 ? 17.505 -9.034 35.405 1.00 80.94 198 LYS A O 1
ATOM 1569 N N . GLN A 1 199 ? 15.396 -8.825 36.139 1.00 77.25 199 GLN A N 1
ATOM 1570 C CA . GLN A 1 199 ? 15.597 -7.519 36.768 1.00 77.25 199 GLN A CA 1
ATOM 1571 C C . GLN A 1 199 ? 16.467 -7.632 38.021 1.00 77.25 199 GLN A C 1
ATOM 1573 O O . GLN A 1 199 ? 17.418 -6.865 38.156 1.00 77.25 199 GLN A O 1
ATOM 1578 N N . THR A 1 200 ? 16.212 -8.630 38.869 1.00 70.94 200 THR A N 1
ATOM 1579 C CA . THR A 1 200 ? 17.044 -8.901 40.049 1.00 70.94 200 THR A CA 1
ATOM 1580 C C . THR A 1 200 ? 18.459 -9.310 39.645 1.00 70.94 200 THR A C 1
ATOM 1582 O O . THR A 1 200 ? 19.421 -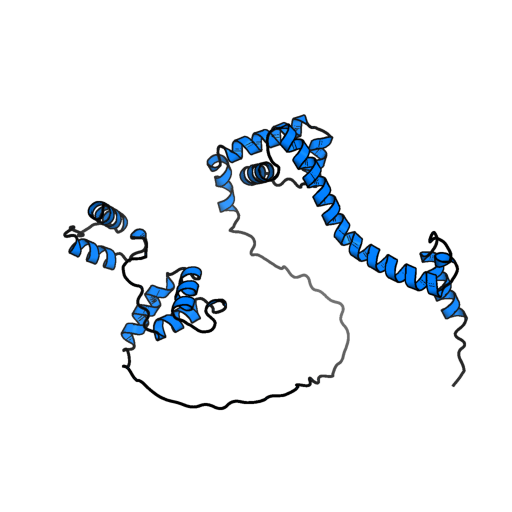8.755 40.159 1.00 70.94 200 THR A O 1
ATOM 1585 N N . ALA A 1 201 ? 18.620 -10.161 38.627 1.00 76.69 201 ALA A N 1
ATOM 1586 C CA . ALA A 1 201 ? 19.940 -10.538 38.113 1.00 76.69 201 ALA A CA 1
ATOM 1587 C C . ALA A 1 201 ? 20.743 -9.365 37.513 1.00 76.69 201 ALA A C 1
ATOM 1589 O O . ALA A 1 201 ? 21.971 -9.401 37.530 1.00 76.69 201 ALA A O 1
ATOM 1590 N N . ILE A 1 202 ? 20.083 -8.325 36.983 1.00 78.12 202 ILE A N 1
ATOM 1591 C CA . ILE A 1 202 ? 20.760 -7.094 36.534 1.00 78.12 202 ILE A CA 1
ATOM 1592 C C . ILE A 1 202 ? 21.246 -6.275 37.734 1.00 78.12 202 ILE A C 1
ATOM 1594 O O . ILE A 1 202 ? 22.349 -5.738 37.677 1.00 78.12 202 ILE A O 1
ATOM 1598 N N . HIS A 1 203 ? 20.436 -6.176 38.790 1.00 70.62 203 HIS A N 1
ATOM 1599 C CA . HIS A 1 203 ? 20.776 -5.440 40.008 1.00 70.62 203 HIS A CA 1
ATOM 1600 C C . HIS A 1 203 ? 21.953 -6.084 40.756 1.00 70.62 203 HIS A C 1
ATOM 1602 O O . HIS A 1 203 ? 22.886 -5.391 41.144 1.00 70.62 203 HIS A O 1
ATOM 1608 N N . GLU A 1 204 ? 21.960 -7.416 40.846 1.00 68.62 204 GLU A N 1
ATOM 1609 C CA . GLU A 1 204 ? 23.017 -8.213 41.491 1.00 68.62 204 GLU A CA 1
ATOM 1610 C C . GLU A 1 204 ? 24.259 -8.436 40.600 1.00 68.62 204 GLU A C 1
ATOM 1612 O O . GLU A 1 204 ? 25.189 -9.148 40.973 1.00 68.62 204 GLU A O 1
ATOM 1617 N N . GLY A 1 205 ? 24.294 -7.853 39.396 1.00 72.88 205 GLY A N 1
ATOM 1618 C CA . GLY A 1 205 ? 25.484 -7.869 38.539 1.00 72.88 205 GLY A CA 1
ATOM 1619 C C . GLY A 1 205 ? 25.805 -9.215 37.874 1.00 72.88 205 GLY A C 1
ATOM 1620 O O . GLY A 1 205 ? 26.963 -9.473 37.538 1.00 72.88 205 GLY A O 1
ATOM 1621 N N . VAL A 1 206 ? 24.810 -10.076 37.631 1.00 73.50 206 VAL A N 1
ATOM 1622 C CA . VAL A 1 206 ? 25.020 -11.372 36.965 1.00 73.50 206 VAL A CA 1
ATOM 1623 C C . VAL A 1 206 ? 25.360 -11.165 35.475 1.00 73.50 206 VAL A C 1
ATOM 1625 O O . VAL A 1 206 ? 24.586 -10.545 34.732 1.00 73.50 206 VAL A O 1
ATOM 1628 N N . PRO A 1 207 ? 26.484 -11.710 34.972 1.00 72.19 207 PRO A N 1
ATOM 1629 C CA . PRO A 1 207 ? 26.839 -11.602 33.560 1.00 72.19 207 PRO A CA 1
ATOM 1630 C C . PRO A 1 207 ? 25.795 -12.298 32.670 1.00 72.19 207 PRO A C 1
ATOM 1632 O O . PRO A 1 207 ? 25.317 -13.385 32.976 1.00 72.19 207 PRO A O 1
ATOM 1635 N N . ASN A 1 208 ? 25.442 -11.669 31.541 1.00 75.69 208 ASN A N 1
ATOM 1636 C CA . ASN A 1 208 ? 24.408 -12.128 30.596 1.00 75.69 208 ASN A CA 1
ATOM 1637 C C . ASN A 1 208 ? 22.962 -12.190 31.141 1.00 75.69 208 ASN A C 1
ATOM 1639 O O . ASN A 1 208 ? 22.106 -12.832 30.529 1.00 75.69 208 ASN A O 1
ATOM 1643 N N . ALA A 1 209 ? 22.630 -11.449 32.206 1.00 75.94 209 ALA A N 1
ATOM 1644 C CA . ALA A 1 209 ? 21.296 -11.462 32.823 1.00 75.94 209 ALA A CA 1
ATOM 1645 C C . ALA A 1 209 ? 20.114 -11.242 31.848 1.00 75.94 209 ALA A C 1
ATOM 1647 O O . ALA A 1 209 ? 19.039 -11.814 32.007 1.00 75.94 209 ALA A O 1
ATOM 1648 N N . ARG A 1 210 ? 20.292 -10.435 30.791 1.00 74.81 210 ARG A N 1
ATOM 1649 C CA . ARG A 1 210 ? 19.223 -10.135 29.814 1.00 74.81 210 ARG A CA 1
ATOM 1650 C C . ARG A 1 210 ? 18.946 -11.289 28.844 1.00 74.81 210 ARG A C 1
ATOM 1652 O O . ARG A 1 210 ? 17.799 -11.466 28.414 1.00 74.81 210 ARG A O 1
ATOM 1659 N N . THR A 1 211 ? 19.977 -12.057 28.500 1.00 80.81 211 THR A N 1
ATOM 1660 C CA . THR A 1 211 ? 19.962 -13.085 27.447 1.00 80.81 211 THR A CA 1
ATOM 1661 C C . THR A 1 211 ? 19.878 -14.509 27.991 1.00 80.81 211 THR A C 1
ATOM 1663 O O . THR A 1 211 ? 19.406 -15.383 27.267 1.00 80.81 211 THR A O 1
ATOM 1666 N N . ALA A 1 212 ? 20.269 -14.733 29.248 1.00 81.50 212 ALA A N 1
ATOM 1667 C CA . ALA A 1 212 ? 20.241 -16.039 29.899 1.00 81.50 212 ALA A CA 1
ATOM 1668 C C . ALA A 1 212 ? 18.823 -16.625 30.017 1.00 81.50 212 ALA A C 1
ATOM 1670 O O . ALA A 1 212 ? 17.810 -15.908 30.092 1.00 81.50 212 ALA A O 1
ATOM 1671 N N . LYS A 1 213 ? 18.759 -17.961 30.023 1.00 81.75 213 LYS A N 1
ATOM 1672 C CA . LYS A 1 213 ? 17.517 -18.713 30.244 1.00 81.75 213 LYS A CA 1
ATOM 1673 C C . LYS A 1 213 ? 17.144 -18.697 31.729 1.00 81.75 213 LYS A C 1
ATOM 1675 O O . LYS A 1 213 ? 17.995 -18.519 32.594 1.00 81.75 213 LYS A O 1
ATOM 1680 N N . LYS A 1 214 ? 15.858 -18.909 32.031 1.00 77.56 214 LYS A N 1
ATOM 1681 C CA . LYS A 1 214 ? 15.318 -18.854 33.404 1.00 77.56 214 LYS A CA 1
ATOM 1682 C C . LYS A 1 214 ? 16.094 -19.755 34.379 1.00 77.56 214 LYS A C 1
ATOM 1684 O O . LYS A 1 214 ? 16.441 -19.315 35.464 1.00 77.56 214 LYS A O 1
ATOM 1689 N N . GLU A 1 215 ? 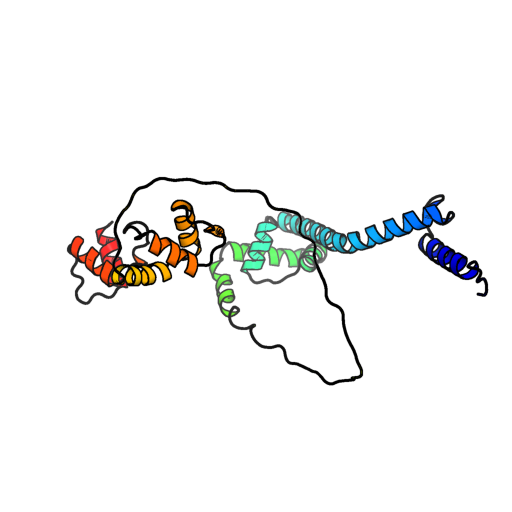16.404 -20.979 33.966 1.00 77.44 215 GLU A N 1
ATOM 1690 C CA . GLU A 1 215 ? 17.124 -21.971 34.781 1.00 77.44 215 GLU A CA 1
ATOM 1691 C C . GLU A 1 215 ? 18.565 -21.550 35.109 1.00 77.44 215 GLU A C 1
ATOM 1693 O O . GLU A 1 215 ? 19.048 -21.781 36.214 1.00 77.44 215 GLU A O 1
ATOM 1698 N N . GLU A 1 216 ? 19.247 -20.894 34.166 1.00 82.00 216 GLU A N 1
ATOM 1699 C CA . GLU A 1 216 ? 20.615 -20.395 34.351 1.00 82.00 216 GLU A CA 1
ATOM 1700 C C . GLU A 1 216 ? 20.643 -19.217 35.331 1.00 82.00 216 GLU A C 1
ATOM 1702 O O . GLU A 1 216 ? 21.544 -19.128 36.163 1.00 82.00 216 GLU A O 1
ATOM 1707 N N . LEU A 1 217 ? 19.623 -18.352 35.279 1.00 76.88 217 LEU A N 1
ATOM 1708 C CA . LEU A 1 217 ? 19.454 -17.244 36.223 1.00 76.88 217 LEU A CA 1
ATOM 1709 C C . LEU A 1 217 ? 19.171 -17.738 37.643 1.00 76.88 217 LEU A C 1
ATOM 1711 O O . LEU A 1 217 ? 19.735 -17.197 38.587 1.00 76.88 217 LEU A O 1
ATOM 1715 N N . ILE A 1 218 ? 18.350 -18.782 37.793 1.00 77.00 218 ILE A N 1
ATOM 1716 C CA . ILE A 1 218 ? 18.046 -19.389 39.098 1.00 77.00 218 ILE A CA 1
ATOM 1717 C C . ILE A 1 218 ? 19.321 -19.953 39.733 1.00 77.00 218 ILE A C 1
ATOM 1719 O O . ILE A 1 218 ? 19.629 -19.622 40.874 1.00 77.00 218 ILE A O 1
ATOM 1723 N N . LYS A 1 219 ? 20.118 -20.718 38.975 1.00 79.81 219 LYS A N 1
ATOM 1724 C CA . LYS A 1 219 ? 21.393 -21.279 39.456 1.00 79.81 219 LYS A CA 1
ATOM 1725 C C . LYS A 1 219 ? 22.426 -20.200 39.786 1.00 79.81 219 LYS A C 1
ATOM 1727 O O . LYS A 1 219 ? 23.166 -20.333 40.757 1.00 79.81 219 LYS A O 1
ATOM 1732 N N . ALA A 1 220 ? 22.488 -19.133 38.988 1.00 78.94 220 ALA A N 1
ATOM 1733 C CA . ALA A 1 220 ? 23.409 -18.023 39.219 1.00 78.94 220 ALA A CA 1
ATOM 1734 C C . ALA A 1 220 ? 23.044 -17.214 40.475 1.00 78.94 220 ALA A C 1
ATOM 1736 O O . ALA A 1 220 ? 23.930 -16.898 41.264 1.00 78.94 220 ALA A O 1
ATOM 1737 N N . LEU A 1 221 ? 21.755 -16.929 40.687 1.00 75.44 221 LEU A N 1
ATOM 1738 C CA . LEU A 1 221 ? 21.262 -16.224 41.875 1.00 75.44 221 LEU A CA 1
ATOM 1739 C C . LEU A 1 221 ? 21.359 -17.085 43.143 1.00 75.44 221 LEU A C 1
ATOM 1741 O O . LEU A 1 221 ? 21.743 -16.573 44.191 1.00 75.44 221 LEU A O 1
ATOM 1745 N N . ALA A 1 222 ? 21.108 -18.395 43.041 1.00 75.19 222 ALA A N 1
ATOM 1746 C CA . ALA A 1 222 ? 21.298 -19.336 44.146 1.00 75.19 222 ALA A CA 1
ATOM 1747 C C . ALA A 1 222 ? 22.774 -19.430 44.570 1.00 75.19 222 ALA A C 1
ATOM 1749 O O . ALA A 1 222 ? 23.081 -19.421 45.758 1.00 75.19 222 ALA A O 1
ATOM 1750 N N . LYS A 1 223 ? 23.708 -19.431 43.607 1.00 79.44 223 LYS A N 1
ATOM 1751 C CA . LYS A 1 223 ? 25.156 -19.427 43.879 1.00 79.44 223 LYS A CA 1
ATOM 1752 C C . LYS A 1 223 ? 25.647 -18.134 44.543 1.00 79.44 223 LYS A C 1
ATOM 1754 O O . LYS A 1 223 ? 26.660 -18.163 45.233 1.00 79.44 223 LYS A O 1
ATOM 1759 N N . LEU A 1 224 ? 24.945 -17.022 44.328 1.00 72.19 224 LEU A N 1
ATOM 1760 C CA . LEU A 1 224 ? 25.205 -15.734 44.980 1.00 72.19 224 LEU A CA 1
ATOM 1761 C C . LEU A 1 224 ? 24.501 -15.600 46.343 1.00 72.19 224 LEU A C 1
ATOM 1763 O O . LEU A 1 224 ? 24.639 -14.567 46.988 1.00 72.19 224 LEU A O 1
ATOM 1767 N N . GLY A 1 225 ? 23.763 -16.623 46.791 1.00 59.00 225 GLY A N 1
ATOM 1768 C CA . GLY A 1 225 ? 23.096 -16.621 48.095 1.00 59.00 225 GLY A CA 1
ATOM 1769 C C . GLY A 1 225 ? 21.887 -15.685 48.179 1.00 59.00 225 GLY A C 1
ATOM 1770 O O . GLY A 1 225 ? 21.498 -15.288 49.275 1.00 59.00 225 GLY A O 1
ATOM 1771 N N . TYR A 1 226 ? 21.279 -15.315 47.044 1.00 56.25 226 TYR A N 1
ATOM 1772 C CA . TYR A 1 226 ? 20.138 -14.401 47.037 1.00 56.25 226 TYR A CA 1
ATOM 1773 C C . TYR A 1 226 ? 18.890 -15.072 47.629 1.00 56.25 226 TYR A C 1
ATOM 1775 O O . TYR A 1 226 ? 18.232 -15.889 46.980 1.00 56.25 226 TYR A O 1
ATOM 1783 N N . LYS A 1 227 ? 18.543 -14.699 48.864 1.00 53.28 227 LYS A N 1
ATOM 1784 C CA . LYS A 1 227 ? 17.274 -15.041 49.515 1.00 53.28 227 LYS A CA 1
ATOM 1785 C C . LYS A 1 227 ? 16.295 -13.881 49.281 1.00 53.28 227 LYS A C 1
ATOM 1787 O O . LYS A 1 227 ? 16.583 -12.774 49.734 1.00 53.28 227 LYS A O 1
ATOM 1792 N N . PRO A 1 228 ? 15.172 -14.072 48.562 1.00 55.03 228 PRO A N 1
ATOM 1793 C CA . PRO A 1 228 ? 14.228 -12.985 48.325 1.00 55.03 228 PRO A CA 1
ATOM 1794 C C . PRO A 1 228 ? 13.672 -12.493 49.668 1.00 55.03 228 PRO A C 1
ATOM 1796 O O . PRO A 1 228 ? 13.138 -13.277 50.450 1.00 55.03 228 PRO A O 1
ATOM 1799 N N . ALA A 1 229 ? 13.847 -11.203 49.958 1.00 45.12 229 ALA A N 1
ATOM 1800 C CA . ALA A 1 229 ? 13.404 -10.603 51.210 1.00 45.12 229 ALA A CA 1
ATOM 1801 C C . ALA A 1 229 ? 11.870 -10.668 51.341 1.00 45.12 229 ALA A C 1
ATOM 1803 O O . ALA A 1 229 ? 11.137 -10.279 50.425 1.00 45.12 229 ALA A O 1
ATOM 1804 N N . LEU A 1 230 ? 11.398 -11.145 52.498 1.00 44.38 230 LEU A N 1
ATOM 1805 C CA . LEU A 1 230 ? 9.999 -11.101 52.928 1.00 44.38 230 LEU A CA 1
ATOM 1806 C C . LEU A 1 230 ? 9.545 -9.637 52.987 1.00 44.38 230 LEU A C 1
ATOM 1808 O O . LEU A 1 230 ? 9.842 -8.927 53.943 1.00 44.38 230 LEU A O 1
ATOM 1812 N N . GLY A 1 231 ? 8.874 -9.164 51.936 1.00 48.47 231 GLY A N 1
ATOM 1813 C CA . GLY A 1 231 ? 8.353 -7.795 51.913 1.00 48.47 231 GLY A CA 1
ATOM 1814 C C . GLY A 1 231 ? 7.972 -7.212 50.553 1.00 48.47 231 GLY A C 1
ATOM 1815 O O . GLY A 1 231 ? 7.432 -6.111 50.522 1.00 48.47 231 GLY A O 1
ATOM 1816 N N . GLN A 1 232 ? 8.216 -7.898 49.429 1.00 43.75 232 GLN A N 1
ATOM 1817 C CA . GLN A 1 232 ? 7.867 -7.367 48.093 1.00 43.75 232 GLN A CA 1
ATOM 1818 C C . GLN A 1 232 ? 6.970 -8.269 47.231 1.00 43.75 232 GLN A C 1
ATOM 1820 O O . GLN A 1 232 ? 6.694 -7.927 46.081 1.00 43.75 232 GLN A O 1
ATOM 1825 N N . LEU A 1 233 ? 6.471 -9.388 47.761 1.00 52.72 233 LEU A N 1
ATOM 1826 C CA . LEU A 1 233 ? 5.514 -10.240 47.051 1.00 52.72 233 LEU A CA 1
ATOM 1827 C C . LEU A 1 233 ? 4.088 -9.996 47.569 1.00 52.72 233 LEU A C 1
ATOM 1829 O O . LEU A 1 233 ? 3.906 -9.812 48.776 1.00 52.72 233 LEU A O 1
ATOM 1833 N N . PRO A 1 234 ? 3.072 -9.984 46.687 1.00 59.12 234 PRO A N 1
ATOM 1834 C CA . PRO A 1 234 ? 1.686 -9.954 47.125 1.00 59.12 234 PRO A CA 1
ATOM 1835 C C . PRO A 1 234 ? 1.410 -11.167 48.024 1.00 59.12 234 PRO A C 1
ATOM 1837 O O . PRO A 1 234 ? 1.821 -12.282 47.711 1.00 59.12 234 PRO A O 1
ATOM 1840 N N . ILE A 1 235 ? 0.713 -10.943 49.146 1.00 63.47 235 ILE A N 1
ATOM 1841 C CA . ILE A 1 235 ? 0.442 -11.953 50.194 1.00 63.47 235 ILE A CA 1
ATOM 1842 C C . ILE A 1 235 ? -0.223 -13.219 49.610 1.00 63.47 235 ILE A C 1
ATOM 1844 O O . ILE A 1 235 ? -0.057 -14.317 50.134 1.00 63.47 235 ILE A O 1
ATOM 1848 N N . GLU A 1 236 ? -0.929 -13.073 48.487 1.00 70.69 236 GLU A N 1
ATOM 1849 C CA . GLU A 1 236 ? -1.548 -14.151 47.705 1.00 70.69 236 GLU A CA 1
ATOM 1850 C C . GLU A 1 236 ? -0.579 -15.266 47.279 1.00 70.69 236 GLU A C 1
ATOM 1852 O O . GLU A 1 236 ? -0.976 -16.435 47.202 1.00 70.69 236 GLU A O 1
ATOM 1857 N N . ASP A 1 237 ? 0.681 -14.915 47.019 1.00 62.62 237 ASP A N 1
ATOM 1858 C CA . ASP A 1 237 ? 1.656 -15.802 46.384 1.00 62.62 237 ASP A CA 1
ATOM 1859 C C . ASP A 1 237 ? 2.536 -16.556 47.395 1.00 62.62 237 ASP A C 1
ATOM 1861 O O . ASP A 1 237 ? 3.264 -17.474 47.012 1.00 62.62 237 ASP A O 1
ATOM 1865 N N . LEU A 1 238 ? 2.431 -16.236 48.690 1.00 73.12 238 LEU A N 1
ATOM 1866 C CA . LEU A 1 238 ? 3.202 -16.886 49.756 1.00 73.12 238 LEU A CA 1
ATOM 1867 C C . LEU A 1 238 ? 2.775 -18.342 49.968 1.00 73.12 238 LEU A C 1
ATOM 1869 O O . LEU A 1 238 ? 1.613 -18.717 49.753 1.00 73.12 238 LEU A O 1
ATOM 1873 N N . LEU A 1 239 ? 3.707 -19.196 50.393 1.00 77.94 239 LEU A N 1
ATOM 1874 C CA . LEU A 1 239 ? 3.395 -20.586 50.725 1.00 77.94 239 LEU A CA 1
ATOM 1875 C C . LEU A 1 239 ? 2.536 -20.651 51.996 1.00 77.94 239 LEU A C 1
ATOM 1877 O O . LEU A 1 239 ? 2.585 -19.785 52.863 1.00 77.94 239 LEU A O 1
ATOM 1881 N N . PHE A 1 240 ? 1.711 -21.694 52.126 1.00 77.25 240 PHE A N 1
ATOM 1882 C CA . PHE A 1 240 ? 0.776 -21.796 53.256 1.00 77.25 240 PHE A CA 1
ATOM 1883 C C . PHE A 1 240 ? 1.481 -21.920 54.618 1.00 77.25 240 PHE A C 1
ATOM 1885 O O . PHE A 1 240 ? 0.943 -21.494 55.635 1.00 77.25 240 PHE A O 1
ATOM 1892 N N . THR A 1 241 ? 2.697 -22.465 54.634 1.00 75.88 241 THR A N 1
ATOM 1893 C CA . THR A 1 241 ? 3.568 -22.531 55.814 1.00 75.88 241 THR A CA 1
ATOM 1894 C C . THR A 1 241 ? 4.046 -21.147 56.251 1.00 75.88 241 THR A C 1
ATOM 1896 O O . THR A 1 241 ? 3.947 -20.824 57.428 1.00 75.88 241 THR A O 1
ATOM 1899 N N . GLU A 1 242 ? 4.457 -20.307 55.302 1.00 75.25 242 GLU A N 1
ATOM 1900 C CA . GLU A 1 242 ? 4.906 -18.926 55.546 1.00 75.25 242 GLU A CA 1
ATOM 1901 C C . GLU A 1 242 ? 3.742 -18.045 56.018 1.00 75.25 242 GLU A C 1
ATOM 1903 O O . GLU A 1 242 ? 3.874 -17.238 56.933 1.00 75.25 242 GLU A O 1
ATOM 1908 N N . LEU A 1 243 ? 2.554 -18.255 55.445 1.00 80.00 243 LEU A N 1
ATOM 1909 C CA . LEU A 1 243 ? 1.335 -17.587 55.890 1.00 80.00 243 LEU A CA 1
ATOM 1910 C C . LEU A 1 243 ? 0.974 -17.964 57.339 1.00 80.00 243 LEU A C 1
ATOM 1912 O O . LEU A 1 243 ? 0.569 -17.099 58.110 1.00 80.00 243 LEU A O 1
ATOM 1916 N N . LYS A 1 244 ? 1.153 -19.230 57.742 1.00 83.06 244 LYS A N 1
ATOM 1917 C CA . LYS A 1 244 ? 0.940 -19.669 59.133 1.00 83.06 244 LYS A CA 1
ATOM 1918 C C . LYS A 1 244 ? 1.952 -19.077 60.112 1.00 83.06 244 LYS A C 1
ATOM 1920 O O . LYS A 1 244 ? 1.584 -18.826 61.255 1.00 83.06 244 LYS A O 1
ATOM 1925 N N . GLU A 1 245 ? 3.195 -18.864 59.690 1.00 81.75 245 GLU A N 1
ATOM 1926 C CA . GLU A 1 245 ? 4.202 -18.169 60.502 1.00 81.75 245 GLU A CA 1
ATOM 1927 C C . GLU A 1 245 ? 3.818 -16.699 60.707 1.00 81.75 245 GLU A C 1
ATOM 1929 O O . GLU A 1 245 ? 3.698 -16.269 61.849 1.00 81.75 245 GLU A O 1
ATOM 1934 N N . MET A 1 246 ? 3.446 -15.977 59.644 1.00 78.62 246 MET A N 1
ATOM 1935 C CA . MET A 1 246 ? 2.954 -14.596 59.778 1.00 78.62 246 MET A CA 1
ATOM 1936 C C . MET A 1 246 ? 1.671 -14.487 60.615 1.00 78.62 246 MET A C 1
ATOM 1938 O O . MET A 1 246 ? 1.470 -13.505 61.325 1.00 78.62 246 MET A O 1
ATOM 1942 N N . ALA A 1 247 ? 0.786 -15.487 60.553 1.00 83.62 247 ALA A N 1
ATOM 1943 C CA . ALA A 1 247 ? -0.405 -15.530 61.399 1.00 83.62 247 ALA A CA 1
ATOM 1944 C C . ALA A 1 247 ? -0.052 -15.668 62.889 1.00 83.62 247 ALA A C 1
ATOM 1946 O O . ALA A 1 247 ? -0.721 -15.055 63.717 1.00 83.62 247 ALA A O 1
ATOM 1947 N N . LYS A 1 248 ? 1.008 -16.414 63.236 1.00 85.56 248 LYS A N 1
ATOM 1948 C CA . LYS A 1 248 ? 1.500 -16.506 64.620 1.00 85.56 248 LYS A CA 1
ATOM 1949 C C . LYS A 1 248 ? 2.065 -15.176 65.106 1.00 85.56 248 LYS A C 1
ATOM 1951 O O . LYS A 1 248 ? 1.736 -14.771 66.215 1.00 85.56 248 LYS A O 1
ATOM 1956 N N . ASP A 1 249 ? 2.834 -14.484 64.267 1.00 81.56 249 ASP A N 1
ATOM 1957 C CA . ASP A 1 249 ? 3.406 -13.174 64.606 1.00 81.56 249 ASP A CA 1
ATOM 1958 C C . ASP A 1 249 ? 2.319 -12.107 64.833 1.00 81.56 249 ASP A C 1
ATOM 1960 O O . ASP A 1 249 ? 2.476 -11.212 65.660 1.00 81.56 249 ASP A O 1
ATOM 1964 N N . LEU A 1 250 ? 1.179 -12.237 64.143 1.00 83.69 250 LEU A N 1
ATOM 1965 C CA . LEU A 1 250 ? -0.006 -11.382 64.293 1.00 83.69 250 LEU A CA 1
ATOM 1966 C C . LEU A 1 250 ? -1.026 -11.904 65.324 1.00 83.69 250 LEU A C 1
ATOM 1968 O O . LEU A 1 250 ? -2.112 -11.340 65.451 1.00 83.69 250 LEU A O 1
ATOM 1972 N N . ASN A 1 251 ? -0.696 -12.974 66.053 1.00 85.25 251 ASN A N 1
ATOM 1973 C CA . ASN A 1 251 ? -1.543 -13.600 67.071 1.00 85.25 251 ASN A CA 1
ATOM 1974 C C . ASN A 1 251 ? -2.935 -14.051 66.554 1.00 85.25 251 ASN A C 1
ATOM 1976 O O . ASN A 1 251 ? -3.934 -13.996 67.273 1.00 85.25 251 ASN A O 1
ATOM 1980 N N . ILE A 1 252 ? -3.003 -14.493 65.293 1.00 84.81 252 ILE A N 1
ATOM 1981 C CA . ILE A 1 252 ? -4.195 -15.031 64.623 1.00 84.81 252 ILE A CA 1
ATOM 1982 C C . ILE A 1 252 ? -4.186 -16.561 64.739 1.00 84.81 252 ILE A C 1
ATOM 1984 O O . ILE A 1 252 ? -3.231 -17.218 64.317 1.00 84.81 252 ILE A O 1
ATOM 1988 N N . ASP A 1 253 ? -5.272 -17.149 65.249 1.00 84.62 253 ASP A N 1
ATOM 1989 C CA . ASP A 1 253 ? -5.421 -18.606 65.266 1.00 84.62 253 ASP A CA 1
ATOM 1990 C C . ASP A 1 253 ? -5.589 -19.143 63.834 1.00 84.62 253 ASP A C 1
ATOM 1992 O O . ASP A 1 253 ? -6.546 -18.829 63.126 1.00 84.62 253 ASP A O 1
ATOM 1996 N N . SER A 1 254 ? -4.612 -19.934 63.393 1.00 79.88 254 SER A N 1
ATOM 1997 C CA . SER A 1 254 ? -4.519 -20.484 62.036 1.00 79.88 254 SER A CA 1
ATOM 1998 C C . SER A 1 254 ? -5.018 -21.927 61.929 1.00 79.88 254 SER A C 1
ATOM 2000 O O . SER A 1 254 ? -4.955 -22.542 60.855 1.00 79.88 254 SER A O 1
ATOM 2002 N N . THR A 1 255 ? -5.482 -22.501 63.039 1.00 82.19 255 THR A N 1
ATOM 2003 C CA . THR A 1 255 ? -5.807 -23.922 63.134 1.00 82.19 255 THR A CA 1
ATOM 2004 C C . THR A 1 255 ? -7.090 -24.225 62.354 1.00 82.19 255 THR A C 1
ATOM 2006 O O . THR A 1 255 ? -8.150 -23.677 62.627 1.00 82.19 255 THR A O 1
ATOM 2009 N N . GLY A 1 256 ? -6.993 -25.072 61.323 1.00 81.25 256 GLY A N 1
ATOM 2010 C CA . GLY A 1 256 ? -8.131 -25.457 60.471 1.00 81.25 256 GLY A CA 1
ATOM 2011 C C . GLY A 1 256 ? -8.503 -24.478 59.345 1.00 81.25 256 GLY A C 1
ATOM 2012 O O . GLY A 1 256 ? -9.390 -24.792 58.555 1.00 81.25 256 GLY A O 1
ATOM 2013 N N . MET A 1 257 ? -7.827 -23.330 59.211 1.00 85.38 257 MET A N 1
ATOM 2014 C CA . MET A 1 257 ? -8.105 -22.376 58.127 1.00 85.38 257 MET A CA 1
ATOM 2015 C C . MET A 1 257 ? -7.563 -22.852 56.774 1.00 85.38 257 MET A C 1
ATOM 2017 O O . MET A 1 257 ? -6.479 -23.427 56.694 1.00 85.38 257 MET A O 1
ATOM 2021 N N . LEU A 1 258 ? -8.280 -22.559 55.685 1.00 87.75 258 LEU A N 1
ATOM 2022 C CA . LEU A 1 258 ? -7.768 -22.726 54.324 1.00 87.75 258 LEU A CA 1
ATOM 2023 C C . LEU A 1 258 ? -6.852 -21.554 53.948 1.00 87.75 258 LEU A C 1
ATOM 2025 O O . LEU A 1 258 ? -6.985 -20.445 54.468 1.00 87.75 258 LEU A O 1
ATOM 2029 N N . LYS A 1 259 ? -5.943 -21.774 52.987 1.00 84.19 259 LYS A N 1
ATOM 2030 C CA . LYS A 1 259 ? -4.970 -20.761 52.532 1.00 84.19 259 LYS A CA 1
ATOM 2031 C C . LYS A 1 259 ? -5.626 -19.414 52.201 1.00 84.19 259 LYS A C 1
ATOM 2033 O O . LYS A 1 259 ? -5.116 -18.375 52.602 1.00 84.19 259 LYS A O 1
ATOM 2038 N N . ALA A 1 260 ? -6.764 -19.429 51.509 1.00 83.25 260 ALA A N 1
ATOM 2039 C CA . ALA A 1 260 ? -7.468 -18.213 51.103 1.00 83.25 260 ALA A CA 1
ATOM 2040 C C . ALA A 1 260 ? -8.044 -17.414 52.287 1.00 83.25 260 ALA A C 1
ATOM 2042 O O . ALA A 1 260 ? -8.028 -16.183 52.261 1.00 83.25 260 ALA A O 1
ATOM 2043 N N . ASP A 1 261 ? -8.533 -18.094 53.325 1.00 85.56 261 ASP A N 1
ATOM 2044 C CA . ASP A 1 261 ? -9.126 -17.447 54.500 1.00 85.56 261 ASP A CA 1
ATOM 2045 C C . ASP A 1 261 ? -8.050 -16.856 55.405 1.00 85.56 261 ASP A C 1
ATOM 2047 O O . ASP A 1 261 ? -8.194 -15.746 55.913 1.00 85.56 261 ASP A O 1
ATOM 2051 N N . LEU A 1 262 ? -6.917 -17.546 55.499 1.00 85.56 262 LEU A N 1
ATOM 2052 C CA . LEU A 1 262 ? -5.761 -17.086 56.249 1.00 85.56 262 LEU A CA 1
ATOM 2053 C C . LEU A 1 262 ? -5.103 -15.856 55.591 1.00 85.56 262 LEU A C 1
ATOM 2055 O O . LEU A 1 262 ? -4.763 -14.897 56.279 1.00 85.56 262 LEU A O 1
ATOM 2059 N N . VAL A 1 263 ? -5.043 -15.806 54.252 1.00 87.00 263 VAL A N 1
ATOM 2060 C CA . VAL A 1 263 ? -4.642 -14.600 53.495 1.00 87.00 263 VAL A CA 1
ATOM 2061 C C . VAL A 1 263 ? -5.574 -13.417 53.786 1.00 87.00 263 VAL A C 1
ATOM 2063 O O . VAL A 1 263 ? -5.103 -12.302 54.014 1.00 87.00 263 VAL A O 1
ATOM 2066 N N . LYS A 1 264 ? -6.896 -13.638 53.815 1.00 86.19 264 LYS A N 1
ATOM 2067 C CA . LYS A 1 264 ? -7.873 -12.585 54.145 1.00 86.19 264 LYS A CA 1
ATOM 2068 C C . LYS A 1 264 ? -7.728 -12.095 55.586 1.00 86.19 264 LYS A C 1
ATOM 2070 O O . LYS A 1 264 ? -7.807 -10.890 55.811 1.00 86.19 264 LYS A O 1
ATOM 2075 N N . ALA A 1 265 ? -7.514 -13.001 56.540 1.00 84.38 265 ALA A N 1
ATOM 2076 C CA . ALA A 1 265 ? -7.331 -12.665 57.950 1.00 84.38 265 ALA A CA 1
ATOM 2077 C C . ALA A 1 265 ? -6.080 -11.799 58.166 1.00 84.38 265 ALA A C 1
ATOM 2079 O O . ALA A 1 265 ? -6.167 -10.742 58.787 1.00 84.38 265 ALA A O 1
ATOM 2080 N N . ILE A 1 266 ? -4.953 -12.179 57.555 1.00 83.19 266 ILE A N 1
ATOM 2081 C CA . ILE A 1 266 ? -3.699 -11.413 57.606 1.00 83.19 266 ILE A CA 1
ATOM 2082 C C . ILE A 1 266 ? -3.863 -10.040 56.938 1.00 83.19 266 ILE A C 1
ATOM 2084 O O . ILE A 1 266 ? -3.465 -9.022 57.499 1.00 83.19 266 ILE A O 1
ATOM 2088 N N . LYS A 1 267 ? -4.518 -9.969 55.770 1.00 84.06 267 LYS A N 1
ATOM 2089 C CA . LYS A 1 267 ? -4.823 -8.688 55.104 1.00 84.06 267 LYS A CA 1
ATOM 2090 C C . LYS A 1 267 ? -5.715 -7.770 55.935 1.00 84.06 267 LYS A C 1
ATOM 2092 O O . LYS A 1 267 ? -5.594 -6.556 55.817 1.00 84.06 267 LYS A O 1
ATOM 2097 N N . LYS A 1 268 ? -6.623 -8.338 56.731 1.00 85.12 268 LYS A N 1
ATOM 2098 C CA . LYS A 1 268 ? -7.507 -7.584 57.623 1.00 85.12 268 LYS A CA 1
ATOM 2099 C C . LYS A 1 268 ? -6.765 -7.053 58.851 1.00 85.12 268 LYS A C 1
ATOM 2101 O O . LYS A 1 268 ? -7.104 -5.972 59.301 1.00 85.12 268 LYS A O 1
ATOM 2106 N N . ALA A 1 269 ? -5.786 -7.792 59.369 1.00 80.12 269 ALA A N 1
ATOM 2107 C CA . ALA A 1 269 ? -4.976 -7.375 60.515 1.00 80.12 269 ALA A CA 1
ATOM 2108 C C . ALA A 1 269 ? -3.924 -6.307 60.159 1.00 80.12 269 ALA A C 1
ATOM 2110 O O . ALA A 1 269 ? -3.612 -5.462 60.986 1.00 80.12 269 ALA A O 1
ATOM 2111 N N . ASN A 1 270 ? -3.410 -6.323 58.924 1.00 73.06 270 ASN A N 1
ATOM 2112 C CA . ASN A 1 270 ? -2.417 -5.358 58.429 1.00 73.06 270 ASN A CA 1
ATOM 2113 C C . ASN A 1 270 ? -3.021 -4.053 57.869 1.00 73.06 270 ASN A C 1
ATOM 2115 O O . ASN A 1 270 ? -2.285 -3.240 57.307 1.00 73.06 270 ASN A O 1
ATOM 2119 N N . LYS A 1 271 ? -4.344 -3.878 57.945 1.00 65.50 271 LYS A N 1
ATOM 2120 C CA . LYS A 1 271 ? -5.063 -2.692 57.464 1.00 65.50 271 LYS A CA 1
ATOM 2121 C C . LYS A 1 271 ? -5.501 -1.834 58.640 1.00 65.50 271 LYS A C 1
ATOM 2123 O O . LYS A 1 271 ? -5.384 -0.599 58.504 1.00 65.50 271 LYS A O 1
#

Sequence (271 aa):
MARVKGGVTTRARRKKVLKLAKGYFGSKHTLYRTAHEQVMRALQYSYRDRRQTKRNFRKLWISRINAAAQANGLKYSRFIYGLSLANVQLNRKVLADLAVSEPQVFSNYVELAKDAIANPAKYQVAVEAQKKTHKLEEKKEAKVVEAPVKPEVQKPAPKVKEATKPAPQVVKQEAPVTKEEVEKAEIGLASVLATALKQTAIHEGVPNARTAKKEELIKALAKLGYKPALGQLPIEDLLFTELKEMAKDLNIDSTGMLKADLVKAIKKANK

Foldseek 3Di:
DDDDDCPPVVVVVQVVLLVQQPPDPDCLNPDSVNVNVVSVVVVVCVVVVVVVVVVVVVVVLLVLLQVLLVVLVDGSVLLVVLCVLQVPPDDSVVLSVCVPPPSPVNSVSSVSSVVCVVCSVVRNVPPVPPPPDDDDDDDDDDDDDDDDDDDDDDDDDDDDDDDDDDDDDDDDDDDDDDPVQLVVQLVVQVPDDLVVLLVVCVVVVPPPSVPDDSNVSSNSCSVVVDDPDPPPDQLLPDDQVVLVVLCVVLVHDPPPDDSVVSSVVSVVSVD

InterPro domains:
  IPR005813 Large ribosomal subunit protein bL20 [MF_00382] (2-115)
  IPR005813 Large ribosomal subunit protein bL20 [PF00453] (3-107)
  IPR005813 Large ribosomal subunit protein bL20 [PR00062] (12-41)
  IPR005813 Large ribosomal subunit protein bL20 [PR00062] (42-71)
  IPR005813 Large ribosomal subunit protein bL20 [PR00062] (75-101)
  IPR005813 Large ribosomal subunit protein bL20 [PTHR10986] (1-126)
  IPR005813 Large ribosomal subunit protein bL20 [TIGR01032] (1-114)
  IPR005813 Large ribosomal subunit protein bL20 [cd07026] (6-111)
  IPR035566 Ribosomal protein bL20, C-terminal [G3DSA:1.10.1900.20] (56-119)
  IPR035566 Ribosomal protein bL20, C-terminal [SSF74731] (3-116)

Secondary structure (DSSP, 8-state):
------HHHHHHHHHHHHHHTTT-SGGGGTSHHHHHHHHHHHHHHHHHHHHHHHHHHHHHHHHHHHHHHHHTT--HHHHHHHHHHTT----HHHHHHHHHH-HHHHHHHHHHHHHHHH-HHHHHTTSGGGSS-------------------------------------------PPPHHHHHHHHHHHHSS-HHHHHHHHHHTT-TTTTTS-HHHHHHHHHHTT-PPPTTSS-GGGS-HHHHHHHHHHTT---TT--HHHHHHHHHHHT-

pLDDT: mean 74.29, std 25.52, range [21.53, 98.12]

Radius of gyration: 35.28 Å; chains: 1; bounding box: 72×54×102 Å

Organism: NCBI:txid264636